Protein AF-B0CXZ2-F1 (afdb_monomer_lite)

Structure (mmCIF, N/CA/C/O backbone):
data_AF-B0CXZ2-F1
#
_entry.id   AF-B0CXZ2-F1
#
loop_
_atom_site.group_PDB
_atom_site.id
_atom_site.type_symbol
_atom_site.label_atom_id
_atom_site.label_alt_id
_atom_site.label_comp_id
_atom_site.label_asym_id
_atom_site.label_entity_id
_atom_site.label_seq_id
_atom_site.pdbx_PDB_ins_code
_atom_site.Cartn_x
_atom_site.Cartn_y
_atom_site.Cartn_z
_atom_site.occupancy
_atom_site.B_iso_or_equiv
_atom_site.auth_seq_id
_atom_site.auth_comp_id
_atom_site.auth_asym_id
_atom_site.auth_atom_id
_atom_site.pdbx_PDB_model_num
ATOM 1 N N . MET A 1 1 ? -8.671 1.813 65.779 1.00 36.12 1 MET A N 1
ATOM 2 C CA . MET A 1 1 ? -8.343 0.422 65.408 1.00 36.12 1 MET A CA 1
ATOM 3 C C . MET A 1 1 ? -8.592 0.281 63.915 1.00 36.12 1 MET A C 1
ATOM 5 O O . MET A 1 1 ? -9.726 0.071 63.511 1.00 36.12 1 MET A O 1
ATOM 9 N N . CYS A 1 2 ? -7.563 0.532 63.107 1.00 31.72 2 CYS A N 1
ATOM 10 C CA . CYS A 1 2 ? -7.605 0.368 61.654 1.00 31.72 2 CYS A CA 1
ATOM 11 C C . CYS A 1 2 ? -7.046 -1.019 61.336 1.00 31.72 2 CYS A C 1
ATOM 13 O O . CYS A 1 2 ? -5.930 -1.321 61.748 1.00 31.72 2 CYS A O 1
ATOM 15 N N . GLY A 1 3 ? -7.845 -1.862 60.685 1.00 34.31 3 GLY A N 1
ATOM 16 C CA . GLY A 1 3 ? -7.448 -3.217 60.315 1.00 34.31 3 GLY A CA 1
ATOM 17 C C . GLY A 1 3 ? -6.490 -3.214 59.127 1.00 34.31 3 GLY A C 1
ATOM 18 O O . GLY A 1 3 ? -6.763 -2.578 58.110 1.00 34.31 3 GLY A O 1
ATOM 19 N N . GLU A 1 4 ? -5.378 -3.926 59.280 1.00 38.59 4 GLU A N 1
ATOM 20 C CA . GLU A 1 4 ? -4.420 -4.246 58.224 1.00 38.59 4 GLU A CA 1
ATOM 21 C C . GLU A 1 4 ? -5.081 -5.124 57.149 1.00 38.59 4 GLU A C 1
ATOM 23 O O . GLU A 1 4 ? -5.750 -6.113 57.456 1.00 38.59 4 GLU A O 1
ATOM 28 N N . LEU A 1 5 ? -4.890 -4.767 55.877 1.00 35.97 5 LEU A N 1
ATOM 29 C CA . LEU A 1 5 ? -5.239 -5.623 54.743 1.00 35.97 5 LEU A CA 1
ATOM 30 C C . LEU A 1 5 ? -4.057 -6.555 54.425 1.00 35.97 5 LEU A C 1
ATOM 32 O O . LEU A 1 5 ? -2.914 -6.092 54.411 1.00 35.97 5 LEU A O 1
ATOM 36 N N . PRO A 1 6 ? -4.302 -7.845 54.135 1.00 44.59 6 PRO A N 1
ATOM 37 C CA . PRO A 1 6 ? -3.241 -8.805 53.869 1.00 44.59 6 PRO A CA 1
ATOM 38 C C . PRO A 1 6 ? -2.547 -8.498 52.537 1.00 44.59 6 PRO A C 1
ATOM 40 O O . PRO A 1 6 ? -3.185 -8.358 51.490 1.00 44.59 6 PRO A O 1
ATOM 43 N N . GLY A 1 7 ? -1.218 -8.404 52.593 1.00 41.03 7 GLY A N 1
ATOM 44 C CA . GLY A 1 7 ? -0.349 -8.215 51.441 1.00 41.03 7 GLY A CA 1
ATOM 45 C C . GLY A 1 7 ? -0.380 -9.421 50.506 1.00 41.03 7 GLY A C 1
ATOM 46 O O . GLY A 1 7 ? 0.347 -10.388 50.706 1.00 41.03 7 GLY A O 1
ATOM 47 N N . ASN A 1 8 ? -1.182 -9.333 49.447 1.00 36.16 8 ASN A N 1
ATOM 48 C CA . ASN A 1 8 ? -1.043 -10.192 48.276 1.00 36.16 8 ASN A CA 1
ATOM 49 C C . ASN A 1 8 ? -0.040 -9.545 47.316 1.00 36.16 8 ASN A C 1
ATOM 51 O O . ASN A 1 8 ? -0.404 -8.722 46.474 1.00 36.16 8 ASN A O 1
ATOM 55 N N . SER A 1 9 ? 1.234 -9.908 47.451 1.00 29.20 9 SER A N 1
ATOM 56 C CA . SER A 1 9 ? 2.239 -9.631 46.429 1.00 29.20 9 SER A CA 1
ATOM 57 C C . SER A 1 9 ? 1.976 -10.533 45.220 1.00 29.20 9 SER A C 1
ATOM 59 O O . SER A 1 9 ? 2.175 -11.745 45.253 1.00 29.20 9 SER A O 1
ATOM 61 N N . PHE A 1 10 ? 1.503 -9.944 44.124 1.00 29.75 10 PHE A N 1
ATOM 62 C CA . PHE A 1 10 ? 1.462 -10.628 42.836 1.00 29.75 10 PHE A CA 1
ATOM 63 C C . PHE A 1 10 ? 2.784 -10.390 42.115 1.00 29.75 10 PHE A C 1
ATOM 65 O O . PHE A 1 10 ? 3.069 -9.287 41.650 1.00 29.75 10 PHE A O 1
ATOM 72 N N . LEU A 1 11 ? 3.599 -11.440 42.031 1.00 27.50 11 LEU A N 1
ATOM 73 C CA . LEU A 1 11 ? 4.820 -11.447 41.238 1.00 27.50 11 LEU A CA 1
ATOM 74 C C . LEU A 1 11 ? 4.433 -11.684 39.773 1.00 27.50 11 LEU A C 1
ATOM 76 O O . LEU A 1 11 ? 4.045 -12.782 39.377 1.00 27.50 11 LEU A O 1
ATOM 80 N N . TYR A 1 12 ? 4.476 -10.622 38.971 1.00 33.19 12 TYR A N 1
ATOM 81 C CA . TYR A 1 12 ? 4.210 -10.685 37.538 1.00 33.19 12 TYR A CA 1
ATOM 82 C C . TYR A 1 12 ? 5.390 -11.361 36.828 1.00 33.19 12 TYR A C 1
ATOM 84 O O . TYR A 1 12 ? 6.486 -10.811 36.756 1.00 33.19 12 TYR A O 1
ATOM 92 N N . HIS A 1 13 ? 5.177 -12.569 36.305 1.00 29.94 13 HIS A N 1
ATOM 93 C CA . HIS A 1 13 ? 6.100 -13.203 35.365 1.00 29.94 13 HIS A CA 1
ATOM 94 C C . HIS A 1 13 ? 5.689 -12.853 33.937 1.00 29.94 13 HIS A C 1
ATOM 96 O O . HIS A 1 13 ? 4.727 -13.392 33.384 1.00 29.94 13 HIS A O 1
ATOM 102 N N . ASN A 1 14 ? 6.435 -11.930 33.334 1.00 33.31 14 ASN A N 1
ATOM 103 C CA . ASN A 1 14 ? 6.278 -11.553 31.938 1.00 33.31 14 ASN A CA 1
ATOM 104 C C . ASN A 1 14 ? 6.868 -12.641 31.025 1.00 33.31 14 ASN A 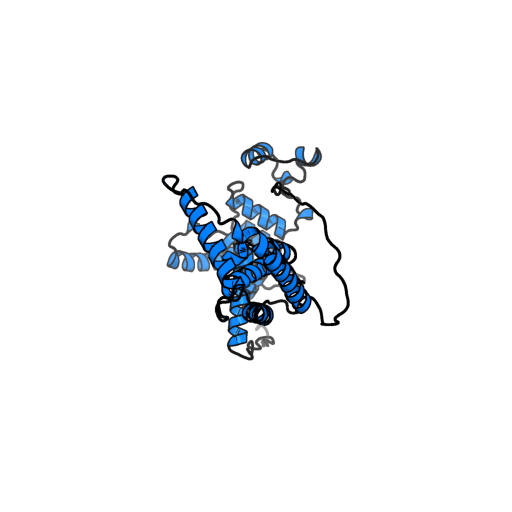C 1
ATOM 106 O O . ASN A 1 14 ? 7.999 -12.543 30.558 1.00 33.31 14 ASN A O 1
ATOM 110 N N . HIS A 1 15 ? 6.117 -13.715 30.792 1.00 33.28 15 HIS A N 1
ATOM 111 C CA . HIS A 1 15 ? 6.587 -14.883 30.039 1.00 33.28 15 HIS A CA 1
ATOM 112 C C . HIS A 1 15 ? 6.717 -14.687 28.512 1.00 33.28 15 HIS A C 1
ATOM 114 O O . HIS A 1 15 ? 6.785 -15.681 27.791 1.00 33.28 15 HIS A O 1
ATOM 120 N N . ARG A 1 16 ? 6.750 -13.458 27.969 1.00 40.56 16 ARG A N 1
ATOM 121 C CA . ARG A 1 16 ? 6.856 -13.234 26.506 1.00 40.56 16 ARG A CA 1
ATOM 122 C C . ARG A 1 16 ? 7.723 -12.046 26.078 1.00 40.56 16 ARG A C 1
ATOM 124 O O . ARG A 1 16 ? 7.428 -11.394 25.085 1.00 40.56 16 ARG A O 1
ATOM 131 N N . HIS A 1 17 ? 8.834 -11.819 26.769 1.00 41.47 17 HIS A N 1
ATOM 132 C CA . HIS A 1 17 ? 9.976 -11.104 26.191 1.00 41.47 17 HIS A CA 1
ATOM 133 C C . HIS A 1 17 ? 11.045 -12.110 25.772 1.00 41.47 17 HIS A C 1
ATOM 135 O O . HIS A 1 17 ? 12.130 -12.133 26.346 1.00 41.47 17 HIS A O 1
ATOM 141 N N . LEU A 1 18 ? 10.753 -12.968 24.793 1.00 42.56 18 LEU A N 1
ATOM 142 C CA . LEU A 1 18 ? 11.871 -13.460 23.998 1.00 42.56 18 LEU A CA 1
ATOM 143 C C . LEU A 1 18 ? 12.258 -12.273 23.113 1.00 42.56 18 LEU A C 1
ATOM 145 O O . LEU A 1 18 ? 11.418 -11.853 22.313 1.00 42.56 18 LEU A O 1
ATOM 149 N N . PRO A 1 19 ? 13.439 -11.653 23.297 1.00 49.19 19 PRO A N 1
ATOM 150 C CA . PRO A 1 19 ? 13.927 -10.711 22.304 1.00 49.19 19 PRO A CA 1
ATOM 151 C C . PRO A 1 19 ? 13.862 -11.431 20.959 1.00 49.19 19 PRO A C 1
ATOM 153 O O . PRO A 1 19 ? 14.259 -12.596 20.884 1.00 49.19 19 PRO A O 1
ATOM 156 N N . LEU A 1 20 ? 13.307 -10.776 19.935 1.00 53.56 20 LEU A N 1
ATOM 157 C CA . LEU A 1 20 ? 13.424 -11.241 18.556 1.00 53.56 20 LEU A CA 1
ATOM 158 C C . LEU A 1 20 ? 14.921 -11.439 18.304 1.00 53.56 20 LEU A C 1
ATOM 160 O O . LEU A 1 20 ? 15.667 -10.475 18.132 1.00 53.56 20 LEU A O 1
ATOM 164 N N . GLN A 1 21 ? 15.378 -12.685 18.411 1.00 58.56 21 GLN A N 1
ATOM 165 C CA . GLN A 1 21 ? 16.731 -13.058 18.059 1.00 58.56 21 GLN A CA 1
ATOM 166 C C . GLN A 1 21 ? 16.738 -13.128 16.543 1.00 58.56 21 GLN A C 1
ATOM 168 O O . GLN A 1 21 ? 16.459 -14.169 15.956 1.00 58.56 21 GLN A O 1
ATOM 173 N N . TRP A 1 22 ? 16.990 -11.977 15.926 1.00 74.94 22 TRP A N 1
ATOM 174 C CA . TRP A 1 22 ? 17.324 -11.902 14.515 1.00 74.94 22 TRP A CA 1
ATOM 175 C C . TRP A 1 22 ? 18.520 -12.813 14.278 1.00 74.94 22 TRP A C 1
ATOM 177 O O . TRP A 1 22 ? 19.539 -12.698 14.966 1.00 74.94 22 TRP A O 1
ATOM 187 N N . SER A 1 23 ? 18.387 -13.736 13.333 1.00 79.12 23 SER A N 1
ATOM 188 C CA . SER A 1 23 ? 19.488 -14.631 12.993 1.00 79.12 23 SER A CA 1
ATOM 189 C C . SER A 1 23 ? 20.593 -13.887 12.234 1.00 79.12 23 SER A C 1
ATOM 191 O O . SER A 1 23 ? 21.751 -14.300 12.279 1.00 79.12 23 SER A O 1
ATOM 193 N N . SER A 1 24 ? 20.256 -12.762 11.585 1.00 86.25 24 SER A N 1
ATOM 194 C CA . SER A 1 24 ? 21.192 -11.883 10.881 1.00 86.25 24 SER A CA 1
ATOM 195 C C . SER A 1 24 ? 20.667 -10.445 10.722 1.00 86.25 24 SER A C 1
ATOM 197 O O . SER A 1 24 ? 19.473 -10.173 10.867 1.00 86.25 24 SER A O 1
ATOM 199 N N . GLN A 1 25 ? 21.568 -9.518 10.371 1.00 76.25 25 GLN A N 1
ATOM 200 C CA . GLN A 1 25 ? 21.217 -8.150 9.952 1.00 76.25 25 GLN A CA 1
ATOM 201 C C . GLN A 1 25 ? 20.323 -8.126 8.704 1.00 76.25 25 GLN A C 1
ATOM 203 O O . GLN A 1 25 ? 19.435 -7.278 8.610 1.00 76.25 25 GLN A O 1
ATOM 208 N N . ASP A 1 26 ? 20.511 -9.069 7.780 1.00 74.44 26 ASP A N 1
ATOM 209 C CA . ASP A 1 26 ? 19.699 -9.167 6.564 1.00 74.44 26 ASP A CA 1
ATOM 210 C C . ASP A 1 26 ? 18.241 -9.498 6.889 1.00 74.44 26 ASP A C 1
ATOM 212 O O . ASP A 1 26 ? 17.325 -8.939 6.294 1.00 74.44 26 ASP A O 1
ATOM 216 N N . GLU A 1 27 ? 18.001 -10.358 7.885 1.00 73.94 27 GLU A N 1
ATOM 217 C CA . GLU A 1 27 ? 16.646 -10.694 8.325 1.00 73.94 27 GLU A CA 1
ATOM 218 C C . GLU A 1 27 ? 15.932 -9.486 8.950 1.00 73.94 27 GLU A C 1
ATOM 220 O O . GLU A 1 27 ? 14.736 -9.274 8.723 1.00 73.94 27 GLU A O 1
ATOM 225 N N . GLN A 1 28 ? 16.675 -8.664 9.696 1.00 74.94 28 GLN A N 1
ATOM 226 C CA . GLN A 1 28 ? 16.164 -7.418 10.254 1.00 74.94 28 GLN A CA 1
ATOM 227 C C . GLN A 1 28 ? 15.817 -6.419 9.143 1.00 74.94 28 GLN A C 1
ATOM 229 O O . GLN A 1 28 ? 14.717 -5.863 9.140 1.00 74.94 28 GLN A O 1
ATOM 234 N N . TYR A 1 29 ? 16.723 -6.218 8.182 1.00 76.19 29 TYR A N 1
ATOM 235 C CA . TYR A 1 29 ? 16.501 -5.333 7.039 1.00 76.19 29 TYR A CA 1
ATOM 236 C C . TYR A 1 29 ? 15.295 -5.778 6.202 1.00 76.19 29 TYR A C 1
ATOM 238 O O . TYR A 1 29 ? 14.393 -4.978 5.948 1.00 76.19 29 TYR A O 1
ATOM 246 N N . ASP A 1 30 ? 15.222 -7.064 5.854 1.00 70.31 30 ASP A N 1
ATOM 247 C CA . ASP A 1 30 ? 14.112 -7.651 5.097 1.00 70.31 30 ASP A CA 1
ATOM 248 C C . ASP A 1 30 ? 12.768 -7.437 5.802 1.00 70.31 30 ASP A C 1
ATOM 250 O O . ASP A 1 30 ? 11.758 -7.131 5.163 1.00 70.31 30 ASP A O 1
ATOM 254 N N . THR A 1 31 ? 12.750 -7.576 7.127 1.00 73.62 31 THR A N 1
ATOM 255 C CA . THR A 1 31 ? 11.534 -7.393 7.923 1.00 73.62 31 THR A CA 1
ATOM 256 C C . THR A 1 31 ? 11.102 -5.933 7.954 1.00 73.62 31 THR A C 1
ATOM 258 O O . THR A 1 31 ? 9.919 -5.644 7.777 1.00 73.62 31 THR A O 1
ATOM 261 N N . VAL A 1 32 ? 12.046 -5.000 8.094 1.00 73.12 32 VAL A N 1
ATOM 262 C CA . VAL A 1 32 ? 11.758 -3.561 8.009 1.00 73.12 32 VAL A CA 1
ATOM 263 C C . VAL A 1 32 ? 11.205 -3.201 6.629 1.00 73.12 32 VAL A C 1
ATOM 265 O O . VAL A 1 32 ? 10.173 -2.537 6.546 1.00 73.12 32 VAL A O 1
ATOM 268 N N . VAL A 1 33 ? 11.823 -3.680 5.545 1.00 73.00 33 VAL A N 1
ATOM 269 C CA . VAL A 1 33 ? 11.339 -3.444 4.174 1.00 73.00 33 VAL A CA 1
ATOM 270 C C . VAL A 1 33 ? 9.933 -4.012 3.982 1.00 73.00 33 VAL A C 1
ATOM 272 O O . VAL A 1 33 ? 9.075 -3.334 3.417 1.00 73.00 33 VAL A O 1
ATOM 275 N N . ALA A 1 34 ? 9.663 -5.221 4.480 1.00 71.31 34 ALA A N 1
ATOM 276 C CA . ALA A 1 34 ? 8.338 -5.827 4.408 1.00 71.31 34 ALA A CA 1
ATOM 277 C C . ALA A 1 34 ? 7.277 -4.981 5.129 1.00 71.31 34 ALA A C 1
ATOM 279 O O . ALA A 1 34 ? 6.233 -4.695 4.545 1.00 71.31 34 ALA A O 1
ATOM 280 N N . ILE A 1 35 ? 7.574 -4.519 6.348 1.00 73.38 35 ILE A N 1
ATOM 281 C CA . ILE A 1 35 ? 6.683 -3.651 7.129 1.00 73.38 35 ILE A CA 1
ATOM 282 C C . ILE A 1 35 ? 6.423 -2.336 6.388 1.00 73.38 35 ILE A C 1
ATOM 284 O O . ILE A 1 35 ? 5.270 -1.930 6.248 1.00 73.38 35 ILE A O 1
ATOM 288 N N . VAL A 1 36 ? 7.468 -1.681 5.875 1.00 72.69 36 VAL A N 1
ATOM 289 C CA . VAL A 1 36 ? 7.333 -0.424 5.120 1.00 72.69 36 VAL A CA 1
ATOM 290 C C . VAL A 1 36 ? 6.483 -0.633 3.866 1.00 72.69 36 VAL A C 1
ATOM 292 O O . VAL A 1 36 ? 5.581 0.160 3.601 1.00 72.69 36 VAL A O 1
ATOM 295 N N . CYS A 1 37 ? 6.706 -1.716 3.116 1.00 69.25 37 CYS A N 1
ATOM 296 C CA . CYS A 1 37 ? 5.880 -2.056 1.959 1.00 69.25 37 CYS A CA 1
ATOM 297 C C . CYS A 1 37 ? 4.409 -2.281 2.337 1.00 69.25 37 CYS A C 1
ATOM 299 O O . CYS A 1 37 ? 3.531 -1.818 1.612 1.00 69.25 37 CYS A O 1
ATOM 301 N N . ASP A 1 38 ? 4.129 -2.957 3.453 1.00 71.56 38 ASP A N 1
ATOM 302 C CA . ASP A 1 38 ? 2.759 -3.194 3.921 1.00 71.56 38 ASP A CA 1
ATOM 303 C C . ASP A 1 38 ? 2.070 -1.891 4.352 1.00 71.56 38 ASP A C 1
ATOM 305 O O . ASP A 1 38 ? 0.894 -1.680 4.048 1.00 71.56 38 ASP A O 1
ATOM 309 N N . VAL A 1 39 ? 2.800 -0.981 5.003 1.00 71.31 39 VAL A N 1
ATOM 310 C CA . VAL A 1 39 ? 2.295 0.356 5.353 1.00 71.31 39 VAL A CA 1
ATOM 311 C C . VAL A 1 39 ? 1.965 1.153 4.093 1.00 71.31 39 VAL A C 1
ATOM 313 O O . VAL A 1 39 ? 0.840 1.634 3.958 1.00 71.31 39 VAL A O 1
ATOM 316 N N . LEU A 1 40 ? 2.904 1.241 3.146 1.00 67.94 40 LEU A N 1
ATOM 317 C CA . LEU A 1 40 ? 2.706 1.958 1.884 1.00 67.94 40 LEU A CA 1
ATOM 318 C C . LEU A 1 40 ? 1.550 1.372 1.073 1.00 67.94 40 LEU A C 1
ATOM 320 O O . LEU A 1 40 ? 0.767 2.123 0.497 1.00 67.94 40 LEU A O 1
ATOM 324 N N . ARG A 1 41 ? 1.397 0.044 1.079 1.00 74.44 41 ARG A N 1
ATOM 325 C CA . ARG A 1 41 ? 0.280 -0.640 0.426 1.00 74.44 41 ARG A CA 1
ATOM 326 C C . ARG A 1 41 ? -1.064 -0.183 0.972 1.00 74.44 41 ARG A C 1
ATOM 328 O O . ARG A 1 41 ? -1.972 0.123 0.202 1.00 74.44 41 ARG A O 1
ATOM 335 N N . VAL A 1 42 ? -1.197 -0.154 2.297 1.00 72.25 42 VAL A N 1
ATOM 336 C CA . VAL A 1 42 ? -2.438 0.266 2.958 1.00 72.25 42 VAL A CA 1
ATOM 337 C C . VAL A 1 42 ? -2.709 1.747 2.703 1.00 72.25 42 VAL A C 1
ATOM 339 O O . VAL A 1 42 ? -3.839 2.111 2.396 1.00 72.25 42 VAL A O 1
ATOM 342 N N . TRP A 1 43 ? -1.686 2.592 2.814 1.00 68.25 43 TRP A N 1
ATOM 343 C CA . TRP A 1 43 ? -1.830 4.045 2.707 1.00 68.25 43 TRP A CA 1
ATOM 344 C C . TRP A 1 43 ? -2.156 4.517 1.299 1.00 68.25 43 TRP A C 1
ATOM 346 O O . TRP A 1 43 ? -3.044 5.341 1.111 1.00 68.25 43 TRP A O 1
ATOM 356 N N . LEU A 1 44 ? -1.444 3.993 0.309 1.00 69.94 44 LEU A N 1
ATOM 357 C CA . LEU A 1 44 ? -1.558 4.452 -1.069 1.00 69.94 44 LEU A CA 1
ATOM 358 C C . LEU A 1 44 ? -2.597 3.647 -1.866 1.00 69.94 44 LEU A C 1
ATOM 360 O O . LEU A 1 44 ? -2.744 3.873 -3.063 1.00 69.94 44 LEU A O 1
ATOM 364 N N . GLN A 1 45 ? -3.279 2.682 -1.227 1.00 69.19 45 GLN A N 1
ATOM 365 C CA . GLN A 1 45 ? -4.101 1.660 -1.898 1.00 69.19 45 GLN A CA 1
ATOM 366 C C . GLN A 1 45 ? -3.343 0.998 -3.064 1.00 69.19 45 GLN A C 1
ATOM 368 O O . GLN A 1 45 ? -3.894 0.664 -4.111 1.00 69.19 45 GLN A O 1
ATOM 373 N N . PHE A 1 46 ? -2.034 0.858 -2.871 1.00 63.81 46 PHE A N 1
ATOM 374 C CA . PHE A 1 46 ? -1.043 0.641 -3.913 1.00 63.81 46 PHE A CA 1
ATOM 375 C C . PHE A 1 46 ? -0.465 -0.761 -3.779 1.00 63.81 46 PHE A C 1
ATOM 377 O O . PHE A 1 46 ? -0.217 -1.242 -2.679 1.00 63.81 46 PHE A O 1
ATOM 384 N N . PRO A 1 47 ? -0.248 -1.444 -4.892 1.00 63.50 47 PRO A N 1
ATOM 385 C CA . PRO A 1 47 ? -1.316 -2.146 -5.565 1.00 63.50 47 PRO A CA 1
ATOM 386 C C . PRO A 1 47 ? -1.510 -3.551 -4.966 1.00 63.50 47 PRO A C 1
ATOM 388 O O . PRO A 1 47 ? -0.882 -3.920 -3.970 1.00 63.50 47 PRO A O 1
ATOM 391 N N . ASP A 1 48 ? -2.416 -4.344 -5.539 1.00 74.81 48 ASP A N 1
ATOM 392 C CA . ASP A 1 48 ? -2.593 -5.728 -5.103 1.00 74.81 48 ASP A CA 1
ATOM 393 C C . ASP A 1 48 ? -1.308 -6.563 -5.287 1.00 74.81 48 ASP A C 1
ATOM 395 O O . ASP A 1 48 ? -0.336 -6.140 -5.926 1.00 74.81 48 ASP A O 1
ATOM 399 N N . ASP A 1 49 ? -1.287 -7.763 -4.696 1.00 74.19 49 ASP A N 1
ATOM 400 C CA . ASP A 1 49 ? -0.115 -8.636 -4.771 1.00 74.19 49 ASP A CA 1
ATOM 401 C C . ASP A 1 49 ? 0.334 -8.840 -6.226 1.00 74.19 49 ASP A C 1
ATOM 403 O O . ASP A 1 49 ? 1.533 -8.814 -6.475 1.00 74.19 49 ASP A O 1
ATOM 407 N N . ASN A 1 50 ? -0.590 -8.984 -7.186 1.00 82.19 50 ASN A N 1
ATOM 408 C CA . ASN A 1 50 ? -0.269 -9.265 -8.587 1.00 82.19 50 ASN A CA 1
ATOM 409 C C . ASN A 1 50 ? 0.386 -8.073 -9.279 1.00 82.19 50 ASN A C 1
ATOM 411 O O . ASN A 1 50 ? 1.382 -8.252 -9.978 1.00 82.19 50 ASN A O 1
ATOM 415 N N . THR A 1 51 ? -0.110 -6.860 -9.050 1.00 84.75 51 THR A N 1
ATOM 416 C CA . THR A 1 51 ? 0.486 -5.662 -9.647 1.00 84.75 51 THR A CA 1
ATOM 417 C C . THR A 1 51 ? 1.914 -5.433 -9.149 1.00 84.75 51 THR A C 1
ATOM 419 O O . THR A 1 51 ? 2.753 -4.934 -9.895 1.00 84.75 51 THR A O 1
ATOM 422 N N . ARG A 1 52 ? 2.248 -5.853 -7.919 1.00 81.88 52 ARG A N 1
ATOM 423 C CA . ARG A 1 52 ? 3.641 -5.829 -7.445 1.00 81.88 52 ARG A CA 1
ATOM 424 C C . ARG A 1 52 ? 4.546 -6.744 -8.280 1.00 81.88 52 ARG A C 1
ATOM 426 O O . ARG A 1 52 ? 5.634 -6.318 -8.660 1.00 81.88 52 ARG A O 1
ATOM 433 N N . TYR A 1 53 ? 4.103 -7.962 -8.604 1.00 83.88 53 TYR A N 1
ATOM 434 C CA . TYR A 1 53 ? 4.858 -8.876 -9.480 1.00 83.88 53 TYR A CA 1
ATOM 435 C C . TYR A 1 53 ? 4.974 -8.345 -10.902 1.00 83.88 53 TYR A C 1
ATOM 437 O O . TYR A 1 53 ? 6.037 -8.420 -11.506 1.00 83.88 53 TYR A O 1
ATOM 445 N N . GLN A 1 54 ? 3.894 -7.772 -11.415 1.00 89.44 54 GLN A N 1
ATOM 446 C CA . GLN A 1 54 ? 3.867 -7.111 -12.710 1.00 89.44 54 GLN A CA 1
ATOM 447 C C . GLN A 1 54 ? 4.855 -5.939 -12.775 1.00 89.44 54 GLN A C 1
ATOM 449 O O . GLN A 1 54 ? 5.603 -5.818 -13.743 1.00 89.44 54 GLN A O 1
ATOM 454 N N . ALA A 1 55 ? 4.925 -5.115 -11.727 1.00 89.06 55 ALA A N 1
ATOM 455 C CA . ALA A 1 55 ? 5.883 -4.018 -11.634 1.00 89.06 55 ALA A CA 1
ATOM 456 C C . ALA A 1 55 ? 7.333 -4.521 -11.574 1.00 89.06 55 ALA A C 1
ATOM 458 O O . ALA A 1 55 ? 8.201 -3.974 -12.253 1.00 89.06 55 ALA A O 1
ATOM 459 N N . TRP A 1 56 ? 7.603 -5.576 -10.799 1.00 89.12 56 TRP A N 1
ATOM 460 C CA . TRP A 1 56 ? 8.922 -6.214 -10.767 1.00 89.12 56 TRP A CA 1
ATOM 461 C C . TRP A 1 56 ? 9.307 -6.815 -12.113 1.00 89.12 56 TRP A C 1
ATOM 463 O O . TRP A 1 56 ? 10.416 -6.578 -12.570 1.00 89.12 56 TRP A O 1
ATOM 473 N N . PHE A 1 57 ? 8.386 -7.508 -12.781 1.00 91.25 57 PHE A N 1
ATOM 474 C CA . PHE A 1 57 ? 8.589 -8.027 -14.129 1.00 91.25 57 PHE A CA 1
ATOM 475 C C . PHE A 1 57 ? 8.982 -6.913 -15.110 1.00 91.25 57 PHE A C 1
ATOM 477 O O . PHE A 1 57 ? 10.013 -7.021 -15.769 1.00 91.25 57 PHE A O 1
ATOM 484 N N . VAL A 1 58 ? 8.214 -5.817 -15.163 1.00 93.94 58 VAL A N 1
ATOM 485 C CA . VAL A 1 58 ? 8.518 -4.667 -16.035 1.00 93.94 58 VAL A CA 1
ATOM 486 C C . VAL A 1 58 ? 9.887 -4.086 -15.707 1.00 93.94 58 VAL A C 1
ATOM 488 O O . VAL A 1 58 ? 10.683 -3.850 -16.612 1.00 93.94 58 VAL A O 1
ATOM 491 N N . ARG A 1 59 ? 10.187 -3.893 -14.419 1.00 93.25 59 ARG A N 1
ATOM 492 C CA . ARG A 1 59 ? 11.480 -3.365 -13.987 1.00 93.25 59 ARG A CA 1
ATOM 493 C C . ARG A 1 59 ? 12.636 -4.270 -14.405 1.00 93.25 59 ARG A C 1
ATOM 495 O O . ARG A 1 59 ? 13.587 -3.771 -14.986 1.00 93.25 59 ARG A O 1
ATOM 502 N N . SER A 1 60 ? 12.541 -5.580 -14.176 1.00 92.81 60 SER A N 1
ATOM 503 C CA . SER A 1 60 ? 13.570 -6.544 -14.584 1.00 92.81 60 SER A CA 1
ATOM 504 C C . SER A 1 60 ? 13.816 -6.510 -16.094 1.00 92.81 60 SER A C 1
ATOM 506 O O . SER A 1 60 ? 14.966 -6.528 -16.525 1.00 92.81 60 SER A O 1
ATOM 508 N N . ILE A 1 61 ? 12.752 -6.406 -16.895 1.00 93.31 61 ILE A N 1
ATOM 509 C CA . ILE A 1 61 ? 12.845 -6.284 -18.355 1.00 93.31 61 ILE A CA 1
ATOM 510 C C . ILE A 1 61 ? 13.578 -4.999 -18.755 1.00 93.31 61 ILE A C 1
ATOM 512 O O . ILE A 1 61 ? 14.511 -5.058 -19.553 1.00 93.31 61 ILE A O 1
ATOM 516 N N . VAL A 1 62 ? 13.204 -3.855 -18.176 1.00 94.00 62 VAL A N 1
ATOM 517 C CA . VAL A 1 62 ? 13.845 -2.561 -18.462 1.00 94.00 62 VAL A CA 1
ATOM 518 C C . VAL A 1 62 ? 15.310 -2.554 -18.026 1.00 94.00 62 VAL A C 1
ATOM 520 O O . VAL A 1 62 ? 16.170 -2.135 -18.796 1.00 94.00 62 VAL A O 1
ATOM 523 N N . ASP A 1 63 ? 15.612 -3.067 -16.834 1.00 91.50 63 ASP A N 1
ATOM 524 C CA . ASP A 1 63 ? 16.970 -3.093 -16.283 1.00 91.50 63 ASP A CA 1
ATOM 525 C C . ASP A 1 63 ? 17.913 -3.999 -17.109 1.00 91.50 63 ASP A C 1
ATOM 527 O O . ASP A 1 63 ? 19.121 -3.754 -17.161 1.00 91.50 63 ASP A O 1
ATOM 531 N N . CYS A 1 64 ? 17.384 -5.038 -17.772 1.00 91.56 64 CYS A N 1
ATOM 532 C CA . CYS A 1 64 ? 18.183 -5.971 -18.576 1.00 91.56 64 CYS A CA 1
ATOM 533 C C . CYS A 1 64 ? 18.257 -5.597 -20.065 1.00 91.56 64 CYS A C 1
ATOM 535 O O . CYS A 1 64 ? 19.316 -5.734 -20.685 1.00 91.56 64 CYS A O 1
ATOM 537 N N . TRP A 1 65 ? 17.141 -5.167 -20.657 1.00 91.75 65 TRP A N 1
ATOM 538 C CA . TRP A 1 65 ? 16.972 -5.018 -22.111 1.00 91.75 65 TRP A CA 1
ATOM 539 C C . TRP A 1 65 ? 16.674 -3.582 -22.556 1.00 91.75 65 TRP A C 1
ATOM 541 O O . TRP A 1 65 ? 16.665 -3.300 -23.755 1.00 91.75 65 TRP A O 1
ATOM 551 N N . GLY A 1 66 ? 16.457 -2.669 -21.609 1.00 90.56 66 GLY A N 1
ATOM 552 C CA . GLY A 1 66 ? 16.060 -1.290 -21.868 1.00 90.56 66 GLY A CA 1
ATOM 553 C C . GLY A 1 66 ? 14.551 -1.111 -22.036 1.00 90.56 66 GLY A C 1
ATOM 554 O O . GLY A 1 66 ? 13.769 -2.060 -22.118 1.00 90.56 66 GLY A O 1
ATOM 555 N N . ASP A 1 67 ? 14.139 0.150 -22.112 1.00 91.00 67 ASP A N 1
ATOM 556 C CA . ASP A 1 67 ? 12.758 0.576 -22.358 1.00 91.00 67 ASP A CA 1
ATOM 557 C C . ASP A 1 67 ? 12.216 0.093 -23.713 1.00 91.00 67 ASP A C 1
ATOM 559 O O . ASP A 1 67 ? 11.028 -0.199 -23.837 1.00 91.00 67 ASP A O 1
ATOM 563 N N . GLY A 1 68 ? 13.100 -0.095 -24.698 1.00 87.31 68 GLY A N 1
ATOM 564 C CA . GLY A 1 68 ? 12.798 -0.679 -26.004 1.00 87.31 68 GLY A CA 1
ATOM 565 C C . GLY A 1 68 ? 12.004 -1.987 -25.941 1.00 87.31 68 GLY A C 1
ATOM 566 O O . GLY A 1 68 ? 11.102 -2.219 -26.748 1.00 87.31 68 GLY A O 1
ATOM 567 N N . ALA A 1 69 ? 12.296 -2.828 -24.945 1.00 90.06 69 ALA A N 1
ATOM 568 C CA . ALA A 1 69 ? 11.605 -4.098 -24.739 1.00 90.06 69 ALA A CA 1
ATOM 569 C C . ALA A 1 69 ? 10.115 -3.921 -24.407 1.00 90.06 69 ALA A C 1
ATOM 571 O O . ALA A 1 69 ? 9.314 -4.816 -24.679 1.00 90.06 69 ALA A O 1
ATOM 572 N N . LEU A 1 70 ? 9.708 -2.768 -23.871 1.00 92.50 70 LEU A N 1
ATOM 573 C CA . LEU A 1 70 ? 8.307 -2.476 -23.570 1.00 92.50 70 LEU A CA 1
ATOM 574 C C . LEU A 1 70 ? 7.475 -2.211 -24.828 1.00 92.50 70 LEU A C 1
ATOM 576 O O . LEU A 1 70 ? 6.252 -2.270 -24.764 1.00 92.50 70 LEU A O 1
ATOM 580 N N . TYR A 1 71 ? 8.090 -1.969 -25.985 1.00 87.06 71 TYR A N 1
ATOM 581 C CA . TYR A 1 71 ? 7.350 -1.841 -27.244 1.00 87.06 71 TYR A CA 1
ATOM 582 C C . TYR A 1 71 ? 7.009 -3.194 -27.875 1.00 87.06 71 TYR A C 1
ATOM 584 O O . TYR A 1 71 ? 6.203 -3.266 -28.804 1.00 87.06 71 TYR A O 1
ATOM 592 N N . LEU A 1 72 ? 7.587 -4.286 -27.371 1.00 85.50 72 LEU A N 1
ATOM 593 C CA . LEU A 1 72 ? 7.302 -5.625 -27.864 1.00 85.50 72 LEU A CA 1
ATOM 594 C C . LEU A 1 72 ? 5.943 -6.091 -27.330 1.00 85.50 72 LEU A C 1
ATOM 596 O O . LEU A 1 72 ? 5.705 -6.152 -26.124 1.00 85.50 72 LEU A O 1
ATOM 600 N N . HIS A 1 73 ? 5.046 -6.481 -28.237 1.00 85.44 73 HIS A N 1
ATOM 601 C CA . HIS A 1 73 ? 3.705 -6.954 -27.877 1.00 85.44 73 HIS A CA 1
ATOM 602 C C . HIS A 1 73 ? 3.739 -8.131 -26.886 1.00 85.44 73 HIS A C 1
ATOM 604 O O . HIS A 1 73 ? 2.920 -8.212 -25.970 1.00 85.44 73 HIS A O 1
ATOM 610 N N . ALA A 1 74 ? 4.721 -9.023 -27.027 1.00 83.31 74 ALA A N 1
ATOM 611 C CA . ALA A 1 74 ? 4.827 -10.198 -26.174 1.00 83.31 74 ALA A CA 1
ATOM 612 C C . ALA A 1 74 ? 5.183 -9.867 -24.716 1.00 83.31 74 ALA A C 1
ATOM 614 O O . ALA A 1 74 ? 4.726 -10.578 -23.823 1.00 83.31 74 ALA A O 1
ATOM 615 N N . THR A 1 75 ? 5.884 -8.756 -24.456 1.00 89.56 75 THR A N 1
ATOM 616 C CA . THR A 1 75 ? 6.147 -8.257 -23.095 1.00 89.56 75 THR A CA 1
ATOM 617 C C . THR A 1 75 ? 4.838 -8.059 -22.341 1.00 89.56 75 THR A C 1
ATOM 619 O O . THR A 1 75 ? 4.682 -8.507 -21.207 1.00 89.56 75 THR A O 1
ATOM 622 N N . TRP A 1 76 ? 3.850 -7.456 -23.004 1.00 91.38 76 TRP A N 1
ATOM 623 C CA . TRP A 1 76 ? 2.540 -7.188 -22.417 1.00 91.38 76 TRP A CA 1
ATOM 624 C C . TRP A 1 76 ? 1.650 -8.426 -22.330 1.00 91.38 76 TRP A C 1
ATOM 626 O O . TRP A 1 76 ? 0.831 -8.524 -21.415 1.00 91.38 76 TRP A O 1
ATOM 636 N N . ASN A 1 77 ? 1.817 -9.392 -23.235 1.00 86.88 77 ASN A N 1
ATOM 637 C CA . ASN A 1 77 ? 1.130 -10.678 -23.120 1.00 86.88 77 ASN A CA 1
ATOM 638 C C . ASN A 1 77 ? 1.589 -11.425 -21.864 1.00 86.88 77 ASN A C 1
ATOM 640 O O . ASN A 1 77 ? 0.747 -11.905 -21.107 1.00 8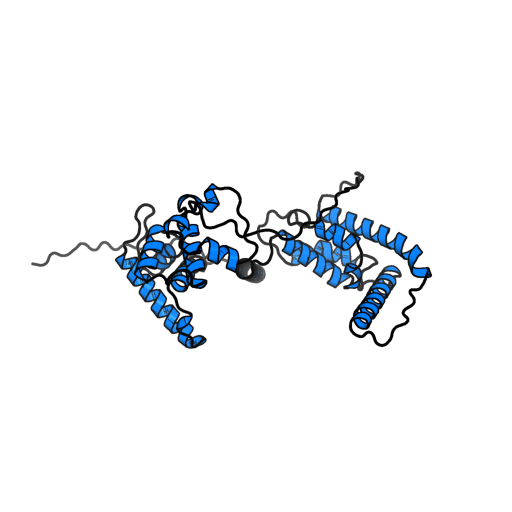6.88 77 ASN A O 1
ATOM 644 N N . VAL A 1 78 ? 2.898 -11.436 -21.595 1.00 86.44 78 VAL A N 1
ATOM 645 C CA . VAL A 1 78 ? 3.451 -12.012 -20.363 1.00 86.44 78 VAL A CA 1
ATOM 646 C C . VAL A 1 78 ? 3.015 -11.217 -19.137 1.00 86.44 78 VAL A C 1
ATOM 648 O O . VAL A 1 78 ? 2.514 -11.796 -18.179 1.00 86.44 78 VAL A O 1
ATOM 651 N N . PHE A 1 79 ? 3.101 -9.887 -19.181 1.00 90.88 79 PHE A N 1
ATOM 652 C CA . PHE A 1 79 ? 2.653 -9.013 -18.093 1.00 90.88 79 PHE A CA 1
ATOM 653 C C . PHE A 1 79 ? 1.232 -9.344 -17.603 1.00 90.88 79 PHE A C 1
ATOM 655 O O . PHE A 1 79 ? 0.974 -9.382 -16.401 1.00 90.88 79 PHE A O 1
ATOM 662 N N . ARG A 1 80 ? 0.301 -9.622 -18.525 1.00 88.19 80 ARG A N 1
ATOM 663 C CA . ARG A 1 80 ? -1.098 -9.942 -18.190 1.00 88.19 80 ARG A CA 1
ATOM 664 C C . ARG A 1 80 ? -1.265 -11.270 -17.457 1.00 88.19 80 ARG A C 1
ATOM 666 O O . ARG A 1 80 ? -2.220 -11.410 -16.700 1.00 88.19 80 ARG A O 1
ATOM 673 N N . VAL A 1 81 ? -0.375 -12.230 -17.692 1.00 83.88 81 VAL A N 1
ATOM 674 C CA . VAL A 1 81 ? -0.419 -13.551 -17.045 1.00 83.88 81 VAL A CA 1
ATOM 675 C C . VAL A 1 81 ? 0.465 -13.627 -15.799 1.00 83.88 81 VAL A C 1
ATOM 677 O O . VAL A 1 81 ? 0.293 -14.533 -14.981 1.00 83.88 81 VAL A O 1
ATOM 680 N N . VAL A 1 82 ? 1.371 -12.659 -15.615 1.00 83.62 82 VAL A N 1
ATOM 681 C CA . VAL A 1 82 ? 2.195 -12.536 -14.413 1.00 83.62 82 VAL A CA 1
ATOM 682 C C . VAL A 1 82 ? 1.313 -12.241 -13.198 1.00 83.62 82 VAL A C 1
ATOM 684 O O . VAL A 1 82 ? 0.672 -11.199 -13.087 1.00 83.62 82 VAL A O 1
ATOM 687 N N . THR A 1 83 ? 1.304 -13.179 -12.260 1.00 82.50 83 THR A N 1
ATOM 688 C CA . THR A 1 83 ? 0.595 -13.132 -10.982 1.00 82.50 83 THR A CA 1
ATOM 689 C C . THR A 1 83 ? 1.498 -13.667 -9.873 1.00 82.50 83 THR A C 1
ATOM 691 O O . THR A 1 83 ? 2.552 -14.254 -10.122 1.00 82.50 83 THR A O 1
ATOM 694 N N . ARG A 1 84 ? 1.069 -13.531 -8.614 1.00 72.75 84 ARG A N 1
ATOM 695 C CA . ARG A 1 84 ? 1.790 -14.094 -7.462 1.00 72.75 84 ARG A CA 1
ATOM 696 C C . ARG A 1 84 ? 2.127 -15.575 -7.611 1.00 72.75 84 ARG A C 1
ATOM 698 O O . ARG A 1 84 ? 3.215 -15.997 -7.237 1.00 72.75 84 ARG A O 1
ATOM 705 N N . GLY A 1 85 ? 1.188 -16.354 -8.138 1.00 67.94 85 GLY A N 1
ATOM 706 C CA . GLY A 1 85 ? 1.372 -17.789 -8.329 1.00 67.94 85 GLY A CA 1
ATOM 707 C C . GLY A 1 85 ? 2.235 -18.144 -9.537 1.00 67.94 85 GLY A C 1
ATOM 708 O O . GLY A 1 85 ? 2.646 -19.296 -9.640 1.00 67.94 85 GLY A O 1
ATOM 709 N N . SER A 1 86 ? 2.495 -17.189 -10.438 1.00 69.12 86 SER A N 1
ATOM 710 C CA . SER A 1 86 ? 3.138 -17.473 -11.717 1.00 69.12 86 SER A CA 1
ATOM 711 C C . SER A 1 86 ? 4.665 -17.369 -11.665 1.00 69.12 86 SER A C 1
ATOM 713 O O . SER A 1 86 ? 5.351 -18.138 -12.318 1.00 69.12 86 SER A O 1
ATOM 715 N N . LEU A 1 87 ? 5.218 -16.415 -10.912 1.00 64.62 87 LEU A N 1
ATOM 716 C CA . LEU A 1 87 ? 6.666 -16.159 -10.930 1.00 64.62 87 LEU A CA 1
ATOM 717 C C . LEU A 1 87 ? 7.424 -16.860 -9.806 1.00 64.62 87 LEU A C 1
ATOM 719 O O . LEU A 1 87 ? 8.593 -17.192 -9.965 1.00 64.62 87 LEU A O 1
ATOM 723 N N . VAL A 1 88 ? 6.781 -17.065 -8.655 1.00 61.91 88 VAL A N 1
ATOM 724 C CA . VAL A 1 88 ? 7.450 -17.621 -7.480 1.00 61.91 88 VAL A CA 1
ATOM 725 C C . VAL A 1 88 ? 6.512 -18.598 -6.782 1.00 61.91 88 VAL A C 1
ATOM 727 O O . VAL A 1 88 ? 5.586 -18.199 -6.077 1.00 61.91 88 VAL A O 1
ATOM 730 N N . LYS A 1 89 ? 6.791 -19.903 -6.892 1.00 60.53 89 LYS A N 1
ATOM 731 C CA . LYS A 1 89 ? 6.150 -20.951 -6.073 1.00 60.53 89 LYS A CA 1
ATOM 732 C C . LYS A 1 89 ? 6.637 -20.934 -4.623 1.00 60.53 89 LYS A C 1
ATOM 734 O O . LYS A 1 89 ? 7.034 -21.954 -4.064 1.00 60.53 89 LYS A O 1
ATOM 739 N N . THR A 1 90 ? 6.639 -19.768 -3.992 1.00 58.38 90 THR A N 1
ATOM 740 C CA . THR A 1 90 ? 6.990 -19.662 -2.583 1.00 58.38 90 THR A CA 1
ATOM 741 C C . THR A 1 90 ? 5.731 -19.735 -1.737 1.00 58.38 90 THR A C 1
ATOM 743 O O . THR A 1 90 ? 4.783 -18.970 -1.904 1.00 58.38 90 THR A O 1
ATOM 746 N N . THR A 1 91 ? 5.726 -20.663 -0.783 1.00 57.09 91 THR A N 1
ATOM 747 C CA . THR A 1 91 ? 4.741 -20.691 0.305 1.00 57.09 91 THR A CA 1
ATOM 748 C C . THR A 1 91 ? 4.981 -19.559 1.309 1.00 57.09 91 THR A C 1
ATOM 750 O O . THR A 1 91 ? 4.159 -19.336 2.200 1.00 57.09 91 THR A O 1
ATOM 753 N N . ARG A 1 92 ? 6.098 -18.825 1.185 1.00 58.88 92 ARG A N 1
ATOM 754 C CA . ARG A 1 92 ? 6.432 -17.716 2.078 1.00 58.88 92 ARG A CA 1
ATOM 755 C C . ARG A 1 92 ? 5.531 -16.514 1.800 1.00 58.88 92 ARG A C 1
ATOM 757 O O . ARG A 1 92 ? 5.242 -16.152 0.660 1.00 58.88 92 ARG A O 1
ATOM 764 N N . ARG A 1 93 ? 5.082 -15.877 2.884 1.00 60.25 93 ARG A N 1
ATOM 765 C CA . ARG A 1 93 ? 4.189 -14.711 2.820 1.00 60.25 93 ARG A CA 1
ATOM 766 C C . ARG A 1 93 ? 4.889 -13.448 2.322 1.00 60.25 93 ARG A C 1
ATOM 768 O O . ARG A 1 93 ? 4.214 -12.620 1.723 1.00 60.25 93 ARG A O 1
ATOM 775 N N . VAL A 1 94 ? 6.201 -13.335 2.540 1.00 68.25 94 VAL A N 1
ATOM 776 C CA . VAL A 1 94 ? 6.983 -12.123 2.271 1.00 68.25 94 VAL A CA 1
ATOM 777 C C . VAL A 1 94 ? 7.849 -12.317 1.030 1.00 68.25 94 VAL A C 1
ATOM 779 O O . VAL A 1 94 ? 8.672 -13.231 0.961 1.00 68.25 94 VAL A O 1
ATOM 782 N N . LEU A 1 95 ? 7.638 -11.449 0.045 1.00 68.06 95 LEU A N 1
ATOM 783 C CA . LEU A 1 95 ? 8.438 -11.359 -1.170 1.00 68.06 95 LEU A CA 1
ATOM 784 C C . LEU A 1 95 ? 9.713 -10.574 -0.912 1.00 68.06 95 LEU A C 1
ATOM 786 O O . LEU A 1 95 ? 9.650 -9.458 -0.399 1.00 68.06 95 LEU A O 1
ATOM 790 N N . ARG A 1 96 ? 10.844 -11.130 -1.339 1.00 75.06 96 ARG A N 1
ATOM 791 C CA . ARG A 1 96 ? 12.143 -10.470 -1.284 1.00 75.06 96 ARG A CA 1
ATOM 792 C C . ARG A 1 96 ? 12.569 -10.045 -2.691 1.00 75.06 96 ARG A C 1
ATOM 794 O O . ARG A 1 96 ? 12.214 -10.747 -3.640 1.00 75.06 96 ARG A O 1
ATOM 801 N N . PRO A 1 97 ? 13.304 -8.927 -2.843 1.00 70.62 97 PRO A N 1
ATOM 802 C CA . PRO A 1 97 ? 13.806 -8.480 -4.144 1.00 70.62 97 PRO A CA 1
ATOM 803 C C . PRO A 1 97 ? 14.579 -9.575 -4.893 1.00 70.62 97 PRO A C 1
ATOM 805 O O . PRO A 1 97 ? 14.365 -9.763 -6.086 1.00 70.62 97 PRO A O 1
ATOM 808 N N . ASN A 1 98 ? 15.373 -10.364 -4.164 1.00 78.94 98 ASN A N 1
ATOM 809 C CA . ASN A 1 98 ? 16.183 -11.452 -4.714 1.00 78.94 98 ASN A CA 1
ATOM 810 C C . ASN A 1 98 ? 15.380 -12.665 -5.220 1.00 78.94 98 ASN A C 1
ATOM 812 O O . ASN A 1 98 ? 15.922 -13.549 -5.874 1.00 78.94 98 ASN A O 1
ATOM 816 N N . HIS A 1 99 ? 14.070 -12.741 -4.961 1.00 79.44 99 HIS A N 1
ATOM 817 C CA . HIS A 1 99 ? 13.248 -13.814 -5.531 1.00 79.44 99 HIS A CA 1
ATOM 818 C C . HIS A 1 99 ? 13.111 -13.710 -7.058 1.00 79.44 99 HIS A C 1
ATOM 820 O O . HIS A 1 99 ? 12.709 -14.685 -7.687 1.00 79.44 99 HIS A O 1
ATOM 826 N N . MET A 1 100 ? 13.421 -12.549 -7.644 1.00 82.12 100 MET A N 1
ATOM 827 C CA . MET A 1 100 ? 13.443 -12.348 -9.093 1.00 82.12 100 MET A CA 1
ATOM 828 C C . MET A 1 100 ? 14.818 -12.615 -9.711 1.00 82.12 100 MET A C 1
ATOM 830 O O . MET A 1 100 ? 14.911 -12.622 -10.935 1.00 82.12 100 MET A O 1
ATOM 834 N N . ASP A 1 101 ? 15.858 -12.870 -8.912 1.00 87.44 101 ASP A N 1
ATOM 835 C CA . ASP A 1 101 ? 17.222 -13.063 -9.417 1.00 87.44 101 ASP A CA 1
ATOM 836 C C . ASP A 1 101 ? 17.305 -14.171 -10.477 1.00 87.44 101 ASP A C 1
ATOM 838 O O . ASP A 1 101 ? 17.841 -13.892 -11.542 1.00 87.44 101 ASP A O 1
ATOM 842 N N . PRO A 1 102 ? 16.666 -15.354 -10.324 1.00 86.06 102 PRO A N 1
ATOM 843 C CA . PRO A 1 102 ? 16.707 -16.375 -11.373 1.00 86.06 102 PRO A CA 1
ATOM 844 C C . PRO A 1 102 ? 16.104 -15.910 -12.704 1.00 86.06 102 PRO A C 1
ATOM 846 O O . PRO A 1 102 ? 16.561 -16.303 -13.773 1.00 86.06 102 PRO A O 1
ATOM 849 N N . PHE A 1 103 ? 15.065 -15.070 -12.654 1.00 86.75 103 PHE A N 1
ATOM 850 C CA . PHE A 1 103 ? 14.500 -14.472 -13.860 1.00 86.75 103 PHE A CA 1
ATOM 851 C C . PHE A 1 103 ? 15.462 -13.448 -14.458 1.00 86.75 103 PHE A C 1
ATOM 853 O O . PHE A 1 103 ? 15.693 -13.465 -15.661 1.00 86.75 103 PHE A O 1
ATOM 860 N N . VAL A 1 104 ? 16.038 -12.580 -13.625 1.00 90.62 104 VAL A N 1
ATOM 861 C CA . VAL A 1 104 ? 17.022 -11.578 -14.048 1.00 90.62 104 VAL A CA 1
ATOM 862 C C . VAL A 1 104 ? 18.238 -12.248 -14.686 1.00 90.62 104 VAL A C 1
ATOM 864 O O . VAL A 1 104 ? 18.643 -11.830 -15.764 1.00 90.62 104 VAL A O 1
ATOM 867 N N . ASP A 1 105 ? 18.762 -13.318 -14.098 1.00 90.06 105 ASP A N 1
ATOM 868 C CA . ASP A 1 105 ? 19.885 -14.084 -14.639 1.00 90.06 105 ASP A CA 1
ATOM 869 C C . ASP A 1 105 ? 19.558 -14.628 -16.040 1.00 90.06 105 ASP A C 1
ATOM 871 O O . ASP A 1 105 ? 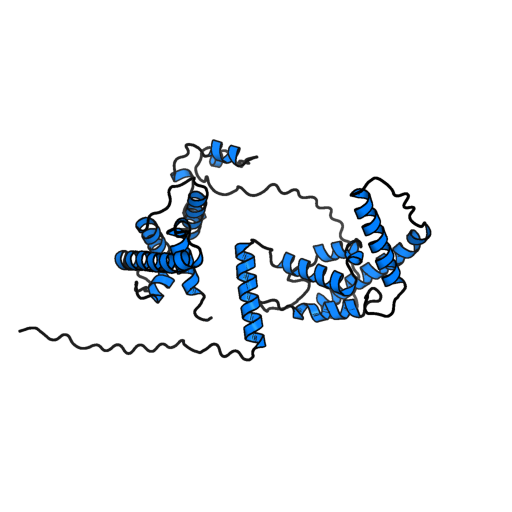20.327 -14.424 -16.980 1.00 90.06 105 ASP A O 1
ATOM 875 N N . LEU A 1 106 ? 18.360 -15.199 -16.232 1.00 88.94 106 LEU A N 1
ATOM 876 C CA . LEU A 1 106 ? 17.891 -15.640 -17.554 1.00 88.94 106 LEU A CA 1
ATOM 877 C C . LEU A 1 106 ? 17.795 -14.485 -18.563 1.00 88.94 106 LEU A C 1
ATOM 879 O O . LEU A 1 106 ? 18.137 -14.657 -19.734 1.00 88.94 106 LEU A O 1
ATOM 883 N N . LEU A 1 107 ? 17.326 -13.307 -18.139 1.00 90.31 107 LEU A N 1
ATOM 884 C CA . LEU A 1 107 ? 17.272 -12.124 -19.004 1.00 90.31 107 LEU A CA 1
ATOM 885 C C . LEU A 1 107 ? 18.674 -11.643 -19.394 1.00 90.31 107 LEU A C 1
ATOM 887 O O . LEU A 1 107 ? 18.870 -11.192 -20.526 1.00 90.31 107 LEU A O 1
ATOM 891 N N . LEU A 1 108 ? 19.634 -11.718 -18.470 1.00 91.25 108 LEU A N 1
ATOM 892 C CA . LEU A 1 108 ? 21.015 -11.290 -18.683 1.00 91.25 108 LEU A CA 1
ATOM 893 C C . LEU A 1 108 ? 21.783 -12.216 -19.631 1.00 91.25 108 LEU A C 1
ATOM 895 O O . LEU A 1 108 ? 22.634 -11.727 -20.381 1.00 91.25 108 LEU A O 1
ATOM 899 N N . ASP A 1 109 ? 21.443 -13.502 -19.648 1.00 89.44 109 ASP A N 1
ATOM 900 C CA . ASP A 1 109 ? 21.993 -14.495 -20.576 1.00 89.44 109 ASP A CA 1
ATOM 901 C C . ASP A 1 109 ? 21.350 -14.445 -21.973 1.00 89.44 109 ASP A C 1
ATOM 903 O O . ASP A 1 109 ? 21.885 -14.999 -22.937 1.00 89.44 109 ASP A O 1
ATOM 907 N N . HIS A 1 110 ? 20.215 -13.759 -22.125 1.00 89.12 110 HIS A N 1
ATOM 908 C CA . HIS A 1 110 ? 19.510 -13.673 -23.400 1.00 89.12 110 HIS A CA 1
ATOM 909 C C . HIS A 1 110 ? 20.245 -12.776 -24.421 1.00 89.12 110 HIS A C 1
ATOM 911 O O . HIS A 1 110 ? 20.764 -11.724 -24.042 1.00 89.12 110 HIS A O 1
ATOM 917 N N . PRO A 1 111 ? 20.206 -13.071 -25.740 1.00 87.19 111 PRO A N 1
ATOM 918 C CA . PRO A 1 111 ? 20.820 -12.226 -26.773 1.00 87.19 111 PRO A CA 1
ATOM 919 C C . PRO A 1 111 ? 20.326 -10.774 -26.821 1.00 87.19 111 PRO A C 1
ATOM 921 O O . PRO A 1 111 ? 21.023 -9.914 -27.348 1.00 87.19 111 PRO A O 1
ATOM 924 N N . LEU A 1 112 ? 19.139 -10.478 -26.281 1.00 84.75 112 LEU A N 1
ATOM 925 C CA . LEU A 1 112 ? 18.628 -9.100 -26.157 1.00 84.75 112 LEU A CA 1
ATOM 926 C C . LEU A 1 112 ? 19.248 -8.315 -24.995 1.00 84.75 112 LEU A C 1
ATOM 928 O O . LEU A 1 112 ? 19.044 -7.106 -24.908 1.00 84.75 112 LEU A O 1
ATOM 932 N N . SER A 1 113 ? 19.987 -8.983 -24.108 1.00 89.62 113 SER A N 1
ATOM 933 C CA . SER A 1 113 ? 20.693 -8.358 -22.995 1.00 89.62 113 SER A CA 1
ATOM 934 C C . SER A 1 113 ? 21.625 -7.262 -23.483 1.00 89.62 113 SER A C 1
ATOM 936 O O . SER A 1 113 ? 22.509 -7.491 -24.308 1.00 89.62 113 SER A O 1
ATOM 938 N N . LEU A 1 114 ? 21.464 -6.065 -22.916 1.00 78.62 114 LEU A N 1
ATOM 939 C CA . LEU A 1 114 ? 22.365 -4.941 -23.169 1.00 78.62 114 LEU A CA 1
ATOM 940 C C . LEU A 1 114 ? 23.769 -5.181 -22.594 1.00 78.62 114 LEU A C 1
ATOM 942 O O . LEU A 1 114 ? 24.706 -4.471 -22.954 1.00 78.62 114 LEU A O 1
ATOM 946 N N . LYS A 1 115 ? 23.914 -6.164 -21.694 1.00 79.50 115 LYS A N 1
ATOM 947 C CA . LYS A 1 115 ? 25.187 -6.517 -21.050 1.00 79.50 115 LYS A CA 1
ATOM 948 C C . LYS A 1 115 ? 25.983 -7.574 -21.821 1.00 79.50 115 LYS A C 1
ATOM 950 O O . LYS A 1 115 ? 27.168 -7.740 -21.548 1.00 79.50 115 LYS A O 1
ATOM 955 N N . GLN A 1 116 ? 25.357 -8.278 -22.765 1.00 79.94 116 GLN A N 1
ATOM 956 C CA . GLN A 1 116 ? 26.044 -9.206 -23.666 1.00 79.94 116 GLN A CA 1
ATOM 957 C C . GLN A 1 116 ? 26.770 -8.425 -24.779 1.00 79.94 116 GLN A C 1
ATOM 959 O O . GLN A 1 116 ? 26.383 -7.292 -25.088 1.00 79.94 116 GLN A O 1
ATOM 964 N N . PRO A 1 117 ? 27.815 -8.997 -25.413 1.00 79.31 117 PRO A N 1
ATOM 965 C CA . PRO A 1 117 ? 28.416 -8.412 -26.608 1.00 79.31 117 PRO A CA 1
ATOM 966 C C . PRO A 1 117 ? 27.332 -8.054 -27.623 1.00 79.31 117 PRO A C 1
ATOM 968 O O . PRO A 1 117 ? 26.428 -8.850 -27.854 1.00 79.31 117 PRO A O 1
ATOM 971 N N . VAL A 1 118 ? 27.417 -6.856 -28.206 1.00 83.38 118 VAL A N 1
ATOM 972 C CA . VAL A 1 118 ? 26.342 -6.245 -29.000 1.00 83.38 118 VAL A CA 1
ATOM 973 C C . VAL A 1 118 ? 25.882 -7.164 -30.144 1.00 83.38 118 VAL A C 1
ATOM 975 O O . VAL A 1 118 ? 26.461 -7.197 -31.238 1.00 83.38 118 VAL A O 1
ATOM 978 N N . THR A 1 119 ? 24.805 -7.899 -29.886 1.00 86.50 119 THR A N 1
ATOM 979 C CA . THR A 1 119 ? 24.149 -8.798 -30.835 1.00 86.50 119 THR A CA 1
ATOM 980 C C . THR A 1 119 ? 23.412 -7.996 -31.913 1.00 86.50 119 THR A C 1
ATOM 982 O O . THR A 1 119 ? 23.365 -6.757 -31.892 1.00 86.50 119 THR A O 1
ATOM 985 N N . LEU A 1 120 ? 22.885 -8.678 -32.929 1.00 86.06 120 LEU A N 1
ATOM 986 C CA . LEU A 1 120 ? 22.036 -8.027 -33.930 1.00 86.06 120 LEU A CA 1
ATOM 987 C C . LEU A 1 120 ? 20.677 -7.658 -33.315 1.00 86.06 120 LEU A C 1
ATOM 989 O O . LEU A 1 120 ? 20.113 -6.600 -33.596 1.00 86.06 120 LEU A O 1
ATOM 993 N N . GLU A 1 121 ? 20.185 -8.522 -32.437 1.00 82.75 121 GLU A N 1
ATOM 994 C CA . GLU A 1 121 ? 18.914 -8.426 -31.743 1.00 82.75 121 GLU A CA 1
ATOM 995 C C . GLU A 1 121 ? 18.893 -7.220 -30.797 1.00 82.75 121 GLU A C 1
ATOM 997 O O . GLU A 1 121 ? 17.968 -6.408 -30.867 1.00 82.75 121 GLU A O 1
ATOM 1002 N N . SER A 1 122 ? 19.935 -7.032 -29.976 1.00 83.94 122 SER A N 1
ATOM 1003 C CA . SER A 1 122 ? 20.016 -5.879 -29.067 1.00 83.94 122 SER A CA 1
ATOM 1004 C C . SER A 1 122 ? 20.140 -4.554 -29.829 1.00 83.94 122 SER A C 1
ATOM 1006 O O . SER A 1 122 ? 19.480 -3.577 -29.475 1.00 83.94 122 SER A O 1
ATOM 1008 N N . ARG A 1 123 ?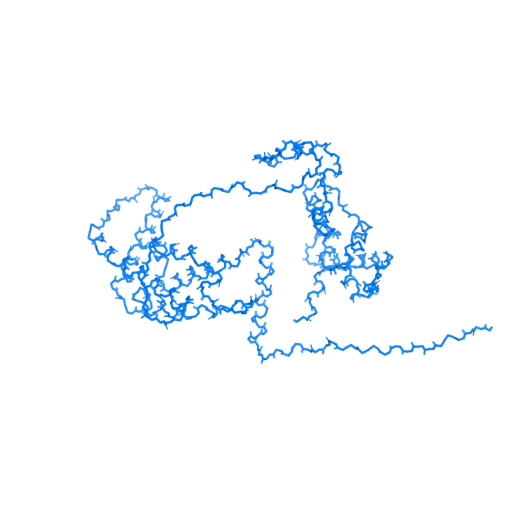 20.884 -4.526 -30.948 1.00 84.44 123 ARG A N 1
ATOM 1009 C CA . ARG A 1 123 ? 20.939 -3.366 -31.861 1.00 84.44 123 ARG A CA 1
ATOM 1010 C C . ARG A 1 123 ? 19.589 -3.036 -32.473 1.00 84.44 123 ARG A C 1
ATOM 1012 O O . ARG A 1 123 ? 19.216 -1.868 -32.546 1.00 84.44 123 ARG A O 1
ATOM 1019 N N . THR A 1 124 ? 18.862 -4.055 -32.918 1.00 84.12 124 THR A N 1
ATOM 1020 C CA . THR A 1 124 ? 17.532 -3.876 -33.509 1.00 84.12 124 THR A CA 1
ATOM 1021 C C . THR A 1 124 ? 16.575 -3.290 -32.477 1.00 84.12 124 THR A C 1
ATOM 1023 O O . THR A 1 124 ? 15.875 -2.322 -32.771 1.00 84.12 124 THR A O 1
ATOM 1026 N N . LEU A 1 125 ? 16.607 -3.802 -31.244 1.00 82.94 125 LEU A N 1
ATOM 1027 C CA . LEU A 1 125 ? 15.791 -3.286 -30.150 1.00 82.94 125 LEU A CA 1
ATOM 1028 C C . LEU A 1 125 ? 16.125 -1.823 -29.813 1.00 82.94 125 LEU A C 1
ATOM 1030 O O . LEU A 1 125 ? 15.219 -0.998 -29.704 1.00 82.94 125 LEU A O 1
ATOM 1034 N N . GLN A 1 126 ? 17.414 -1.475 -29.728 1.00 85.44 126 GLN A N 1
ATOM 1035 C CA . GLN A 1 126 ? 17.867 -0.093 -29.513 1.00 85.44 126 GLN A CA 1
ATOM 1036 C C . GLN A 1 126 ? 17.445 0.848 -30.647 1.00 85.44 126 GLN A C 1
ATOM 1038 O O . GLN A 1 126 ? 17.076 1.997 -30.400 1.00 85.44 126 GLN A O 1
ATOM 1043 N N . CYS A 1 127 ? 17.483 0.375 -31.894 1.00 84.75 127 CYS A N 1
ATOM 1044 C CA . CYS A 1 127 ? 17.061 1.149 -33.057 1.00 84.75 127 CYS A CA 1
ATOM 1045 C C . CYS A 1 127 ? 15.553 1.434 -33.024 1.00 84.75 127 CYS A C 1
ATOM 1047 O O . CYS A 1 127 ? 15.140 2.574 -33.250 1.00 84.75 127 CYS A O 1
ATOM 1049 N N . ILE A 1 128 ? 14.738 0.432 -32.671 1.00 81.62 128 ILE A N 1
ATOM 1050 C CA . ILE A 1 128 ? 13.291 0.596 -32.471 1.00 81.62 128 ILE A CA 1
ATOM 1051 C C . ILE A 1 128 ? 13.025 1.618 -31.360 1.00 81.62 128 ILE A C 1
ATOM 1053 O O . ILE A 1 128 ? 12.281 2.570 -31.587 1.00 81.62 128 ILE A O 1
ATOM 1057 N N . ALA A 1 129 ? 13.671 1.467 -30.200 1.00 83.31 129 ALA A N 1
ATOM 1058 C CA . ALA A 1 129 ? 13.514 2.378 -29.066 1.00 83.31 129 ALA A CA 1
ATOM 1059 C C . ALA A 1 129 ? 13.856 3.827 -29.444 1.00 83.31 129 ALA A C 1
ATOM 1061 O O . ALA A 1 129 ? 13.052 4.733 -29.239 1.00 83.31 129 ALA A O 1
ATOM 1062 N N . SER A 1 130 ? 15.009 4.028 -30.089 1.00 84.12 130 SER A N 1
ATOM 1063 C CA . SER A 1 130 ? 15.479 5.348 -30.526 1.00 84.12 130 SER A CA 1
ATOM 1064 C C . SER A 1 130 ? 14.539 5.987 -31.553 1.00 84.12 130 SER A C 1
ATOM 1066 O O . SER A 1 130 ? 14.294 7.191 -31.514 1.00 84.12 130 SER A O 1
ATOM 1068 N N . THR A 1 131 ? 13.982 5.184 -32.466 1.00 82.69 131 THR A N 1
ATOM 1069 C CA . THR A 1 131 ? 13.014 5.658 -33.468 1.00 82.69 131 THR A CA 1
ATOM 1070 C C . THR A 1 131 ? 11.711 6.099 -32.805 1.00 82.69 131 THR A C 1
ATOM 1072 O O . THR A 1 131 ? 11.175 7.152 -33.139 1.00 82.69 131 THR A O 1
ATOM 1075 N N . LEU A 1 132 ? 11.203 5.318 -31.850 1.00 78.50 132 LEU A N 1
ATOM 1076 C CA . LEU A 1 132 ? 9.963 5.634 -31.142 1.00 78.50 132 LEU A CA 1
ATOM 1077 C C . LEU A 1 132 ? 10.113 6.847 -30.223 1.00 78.50 132 LEU A C 1
ATOM 1079 O O . LEU A 1 132 ? 9.210 7.679 -30.176 1.00 78.50 132 LEU A O 1
ATOM 1083 N N . ASP A 1 133 ? 11.257 6.997 -29.559 1.00 81.00 133 ASP A N 1
ATOM 1084 C CA . ASP A 1 133 ? 11.571 8.190 -28.771 1.00 81.00 133 ASP A CA 1
ATOM 1085 C C . ASP A 1 133 ? 11.637 9.447 -29.655 1.00 81.00 133 ASP A C 1
ATOM 1087 O O . ASP A 1 133 ? 11.047 10.476 -29.323 1.00 81.00 133 ASP A O 1
ATOM 1091 N N . ALA A 1 134 ? 12.257 9.350 -30.837 1.00 83.50 134 ALA A N 1
ATOM 1092 C CA . ALA A 1 134 ? 12.271 10.441 -31.810 1.00 83.50 134 ALA A CA 1
ATOM 1093 C C . ALA A 1 134 ? 10.855 10.826 -32.280 1.00 83.50 134 ALA A C 1
ATOM 1095 O O . ALA A 1 134 ? 10.542 12.014 -32.351 1.00 83.50 134 ALA A O 1
ATOM 1096 N N . VAL A 1 135 ? 9.984 9.843 -32.546 1.00 79.00 135 VAL A N 1
ATOM 1097 C CA . VAL A 1 135 ? 8.573 10.080 -32.908 1.00 79.00 135 VAL A CA 1
ATOM 1098 C C . VAL A 1 135 ? 7.790 10.693 -31.743 1.00 79.00 135 VAL A C 1
ATOM 1100 O O . VAL A 1 135 ? 7.032 11.637 -31.936 1.00 79.00 135 VAL A O 1
ATOM 1103 N N . SER A 1 136 ? 7.980 10.201 -30.519 1.00 80.12 136 SER A N 1
ATOM 1104 C CA . SER A 1 136 ? 7.319 10.742 -29.326 1.00 80.12 136 SER A CA 1
ATOM 1105 C C . SER A 1 136 ? 7.685 12.215 -29.108 1.00 80.12 136 SER A C 1
ATOM 1107 O O . SER A 1 136 ? 6.816 13.066 -28.910 1.00 80.12 136 SER A O 1
ATOM 1109 N N . LYS A 1 137 ? 8.974 12.546 -29.246 1.00 81.44 137 LYS A N 1
ATOM 1110 C CA . LYS A 1 137 ? 9.480 13.922 -29.150 1.00 81.44 137 LYS A CA 1
ATOM 1111 C C . LYS A 1 137 ? 8.968 14.817 -30.277 1.00 81.44 137 LYS A C 1
ATOM 1113 O O . LYS A 1 137 ? 8.661 15.979 -30.017 1.00 81.44 137 LYS A O 1
ATOM 1118 N N . SER A 1 138 ? 8.833 14.300 -31.499 1.00 79.25 138 SER A N 1
ATOM 1119 C CA . SER A 1 138 ? 8.310 15.093 -32.616 1.00 79.25 138 SER A CA 1
ATOM 1120 C C . SER A 1 138 ? 6.805 15.349 -32.525 1.00 79.25 138 SER A C 1
ATOM 1122 O O . SER A 1 138 ? 6.353 16.432 -32.884 1.00 79.25 138 SER A O 1
ATOM 1124 N N . VAL A 1 139 ? 6.023 14.420 -31.965 1.00 78.94 139 VAL A N 1
ATOM 1125 C CA . VAL A 1 139 ? 4.597 14.651 -31.664 1.00 78.94 139 VAL A CA 1
ATOM 1126 C C . VAL A 1 139 ? 4.423 15.785 -30.653 1.00 78.94 139 VAL A C 1
ATOM 1128 O O . VAL A 1 139 ? 3.496 16.586 -30.771 1.00 78.94 139 VAL A O 1
ATOM 1131 N N . LEU A 1 140 ? 5.328 15.891 -29.679 1.00 75.31 140 LEU A N 1
ATOM 1132 C CA . LEU A 1 140 ? 5.306 16.976 -28.700 1.00 75.31 140 LEU A CA 1
ATOM 1133 C C . LEU A 1 140 ? 5.732 18.323 -29.308 1.00 75.31 140 LEU A C 1
ATOM 1135 O O . LEU A 1 140 ? 5.300 19.365 -28.812 1.00 75.31 140 LEU A O 1
ATOM 1139 N N . HIS A 1 141 ? 6.534 18.323 -30.379 1.00 76.62 141 HIS A N 1
ATOM 1140 C CA . HIS A 1 141 ? 7.043 19.517 -31.069 1.00 76.62 141 HIS A CA 1
ATOM 1141 C C . HIS A 1 141 ? 6.852 19.411 -32.600 1.00 76.62 141 HIS A C 1
ATOM 1143 O O . HIS A 1 141 ? 7.789 19.04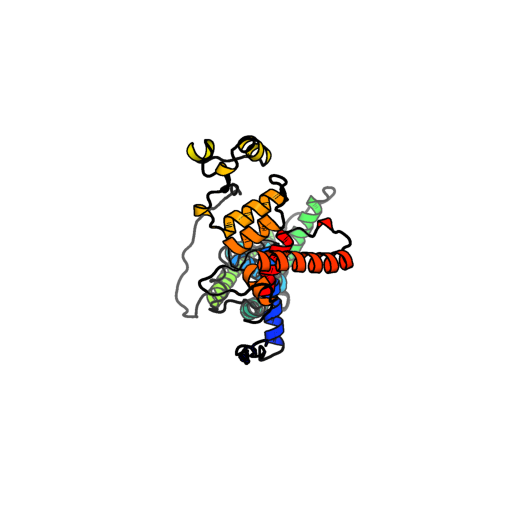9 -33.314 1.00 76.62 141 HIS A O 1
ATOM 1149 N N . PRO A 1 142 ? 5.667 19.778 -33.134 1.00 62.56 142 PRO A N 1
ATOM 1150 C CA . PRO A 1 142 ? 5.237 19.450 -34.504 1.00 62.56 142 PRO A CA 1
ATOM 1151 C C . PRO A 1 142 ? 5.996 20.118 -35.663 1.00 62.56 142 PRO A C 1
ATOM 1153 O O . PRO A 1 142 ? 5.568 19.995 -36.807 1.00 62.56 142 PRO A O 1
ATOM 1156 N N . GLN A 1 143 ? 7.046 20.899 -35.403 1.00 59.81 143 GLN A N 1
ATOM 1157 C CA . GLN A 1 143 ? 7.573 21.844 -36.396 1.00 59.81 143 GLN A CA 1
ATOM 1158 C C . GLN A 1 143 ? 8.532 21.229 -37.422 1.00 59.81 143 GLN A C 1
ATOM 1160 O O . GLN A 1 143 ? 8.705 21.834 -38.467 1.00 59.81 143 GLN A O 1
ATOM 1165 N N . ASP A 1 144 ? 9.080 20.031 -37.212 1.00 54.12 144 ASP A N 1
ATOM 1166 C CA . ASP A 1 144 ? 9.952 19.382 -38.199 1.00 54.12 144 ASP A CA 1
ATOM 1167 C C . ASP A 1 144 ? 10.016 17.873 -37.945 1.00 54.12 144 ASP A C 1
ATOM 1169 O O . ASP A 1 144 ? 10.495 17.466 -36.894 1.00 54.12 144 ASP A O 1
ATOM 1173 N N . THR A 1 145 ? 9.566 17.020 -38.875 1.00 52.41 145 THR A N 1
ATOM 1174 C CA . THR A 1 145 ? 10.160 15.677 -39.084 1.00 52.41 145 THR A CA 1
ATOM 1175 C C . THR A 1 145 ? 9.544 14.923 -40.274 1.00 52.41 145 THR A C 1
ATOM 1177 O O . THR A 1 145 ? 8.436 14.398 -40.210 1.00 52.41 145 THR A O 1
ATOM 1180 N N . ASN A 1 146 ? 10.329 14.756 -41.343 1.00 53.91 146 ASN A N 1
ATOM 1181 C CA . ASN A 1 146 ? 10.146 13.687 -42.332 1.00 53.91 146 ASN A CA 1
ATOM 1182 C C . ASN A 1 146 ? 10.907 12.434 -41.849 1.00 53.91 146 ASN A C 1
ATOM 1184 O O . ASN A 1 146 ? 12.010 12.159 -42.320 1.00 53.91 146 ASN A O 1
ATOM 1188 N N . VAL A 1 147 ? 10.363 11.678 -40.887 1.00 59.72 147 VAL A N 1
ATOM 1189 C CA . VAL A 1 147 ? 10.939 10.366 -40.523 1.00 59.72 147 VAL A CA 1
ATOM 1190 C C . VAL A 1 147 ? 10.379 9.305 -41.464 1.00 59.72 147 VAL A C 1
ATOM 1192 O O . VAL A 1 147 ? 9.200 8.968 -41.406 1.00 59.72 147 VAL A O 1
ATOM 1195 N N . THR A 1 148 ? 11.229 8.756 -42.333 1.00 55.50 148 THR A N 1
ATOM 1196 C CA . THR A 1 148 ? 10.863 7.623 -43.196 1.00 55.50 148 THR A CA 1
ATOM 1197 C C . THR A 1 148 ? 11.420 6.341 -42.581 1.00 55.50 148 THR A C 1
ATOM 1199 O O . THR A 1 148 ? 12.636 6.195 -42.466 1.00 55.50 148 THR A O 1
ATOM 1202 N N . LEU A 1 149 ? 10.552 5.412 -42.168 1.00 51.94 149 LEU A N 1
ATOM 1203 C CA . LEU A 1 149 ? 10.971 4.120 -41.614 1.00 51.94 149 LEU A CA 1
ATOM 1204 C C . LEU A 1 149 ? 11.627 3.244 -42.705 1.00 51.94 149 LEU A C 1
ATOM 1206 O O . LEU A 1 149 ? 11.028 3.054 -43.769 1.00 51.94 149 LEU A O 1
ATOM 1210 N N . PRO A 1 150 ? 12.825 2.672 -42.473 1.00 55.47 150 PRO A N 1
ATOM 1211 C CA . PRO A 1 150 ? 13.475 1.801 -43.450 1.00 55.47 150 PRO A CA 1
ATOM 1212 C C . PRO A 1 150 ? 12.679 0.508 -43.691 1.00 55.47 150 PRO A C 1
ATOM 1214 O O . PRO A 1 150 ? 12.475 -0.292 -42.780 1.00 55.47 150 PRO A O 1
ATOM 1217 N N . ARG A 1 151 ? 12.288 0.254 -44.949 1.00 51.09 151 ARG A N 1
ATOM 1218 C CA . ARG A 1 151 ? 11.539 -0.949 -45.380 1.00 51.09 151 ARG A CA 1
ATOM 1219 C C . ARG A 1 151 ? 12.220 -2.282 -45.026 1.00 51.09 151 ARG A C 1
ATOM 1221 O O . ARG A 1 151 ? 11.529 -3.278 -44.862 1.00 51.09 151 ARG A O 1
ATOM 1228 N N . GLN A 1 152 ? 13.547 -2.303 -44.882 1.00 52.62 152 GLN A N 1
ATOM 1229 C CA . GLN A 1 152 ? 14.326 -3.507 -44.551 1.00 52.62 152 GLN A CA 1
ATOM 1230 C C . GLN A 1 152 ? 14.144 -4.008 -43.106 1.00 52.62 152 GLN A C 1
ATOM 1232 O O . GLN A 1 152 ? 14.544 -5.128 -42.806 1.00 52.62 152 GLN A O 1
ATOM 1237 N N . LEU A 1 153 ? 13.535 -3.222 -42.211 1.00 52.88 153 LEU A N 1
ATOM 1238 C CA . LEU A 1 153 ? 13.290 -3.637 -40.823 1.00 52.88 153 LEU A CA 1
ATOM 1239 C C . LEU A 1 153 ? 12.086 -4.583 -40.669 1.00 52.88 153 LEU A C 1
ATOM 1241 O O . LEU A 1 153 ? 12.008 -5.287 -39.668 1.00 52.88 153 LEU A O 1
ATOM 1245 N N . ALA A 1 154 ? 11.160 -4.624 -41.633 1.00 53.00 154 ALA A N 1
ATOM 1246 C CA . ALA A 1 154 ? 9.880 -5.317 -41.465 1.00 53.00 154 ALA A CA 1
ATOM 1247 C C . ALA A 1 154 ? 9.999 -6.854 -41.458 1.00 53.00 154 ALA A C 1
ATOM 1249 O O . ALA A 1 154 ? 9.389 -7.512 -40.614 1.00 53.00 154 ALA A O 1
ATOM 1250 N N . ASP A 1 155 ? 10.814 -7.426 -42.348 1.00 50.75 155 ASP A N 1
ATOM 1251 C CA . ASP A 1 155 ? 10.887 -8.885 -42.521 1.00 50.75 155 ASP A CA 1
ATOM 1252 C C . ASP A 1 155 ? 11.754 -9.556 -41.441 1.00 50.75 155 ASP A C 1
ATOM 1254 O O . ASP A 1 155 ? 11.395 -10.603 -40.898 1.00 50.75 155 ASP A O 1
ATOM 1258 N N . THR A 1 156 ? 12.857 -8.914 -41.046 1.00 54.06 156 THR A N 1
ATOM 1259 C CA . THR A 1 156 ? 13.752 -9.393 -39.979 1.00 54.06 156 THR A CA 1
ATOM 1260 C C . THR A 1 156 ? 13.094 -9.280 -38.599 1.00 54.06 156 THR A C 1
ATOM 1262 O O . THR A 1 156 ? 13.247 -10.170 -37.761 1.00 54.06 156 THR A O 1
ATOM 1265 N N . ALA A 1 157 ? 12.289 -8.235 -38.367 1.00 53.09 157 ALA A N 1
ATOM 1266 C CA . ALA A 1 157 ? 11.573 -8.041 -37.105 1.00 53.09 157 ALA A CA 1
ATOM 1267 C C . ALA A 1 157 ? 10.589 -9.181 -36.796 1.00 53.09 157 ALA A C 1
ATOM 1269 O O . ALA A 1 157 ? 10.424 -9.540 -35.633 1.00 53.09 157 ALA A O 1
ATOM 1270 N N . SER A 1 158 ? 9.978 -9.799 -37.813 1.00 59.66 158 SER A N 1
ATOM 1271 C CA . SER A 1 158 ? 8.995 -10.870 -37.605 1.00 59.66 158 SER A CA 1
ATOM 1272 C C . SER A 1 158 ? 9.619 -12.134 -36.997 1.00 59.66 158 SER A C 1
ATOM 1274 O O . SER A 1 158 ? 9.080 -12.694 -36.042 1.00 59.66 158 SER A O 1
ATOM 1276 N N . ASN A 1 159 ? 10.801 -12.548 -37.470 1.00 62.66 159 ASN A N 1
ATOM 1277 C CA . ASN A 1 159 ? 11.494 -13.733 -36.948 1.00 62.66 159 ASN A CA 1
ATOM 1278 C C . ASN A 1 159 ? 12.021 -13.504 -35.516 1.00 62.66 159 ASN A C 1
ATOM 1280 O O . ASN A 1 159 ? 11.825 -14.335 -34.630 1.00 62.66 159 ASN A O 1
ATOM 1284 N N . HIS A 1 160 ? 12.595 -12.329 -35.245 1.00 59.75 160 HIS A N 1
ATOM 1285 C CA . HIS A 1 160 ? 13.096 -11.992 -33.909 1.00 59.75 160 HIS A CA 1
ATOM 1286 C C . HIS A 1 160 ? 11.979 -11.816 -32.871 1.00 59.75 160 HIS A C 1
ATOM 1288 O O . HIS A 1 160 ? 12.149 -12.206 -31.718 1.00 59.75 160 HIS A O 1
ATOM 1294 N N . VAL A 1 161 ? 10.807 -11.305 -33.268 1.00 58.97 161 VAL A N 1
ATOM 1295 C CA . VAL A 1 161 ? 9.626 -11.256 -32.390 1.00 58.97 161 VAL A CA 1
ATOM 1296 C C . VAL A 1 161 ? 9.144 -12.665 -32.031 1.00 58.97 161 VAL A C 1
ATOM 1298 O O . VAL A 1 161 ? 8.764 -12.896 -30.886 1.00 58.97 161 VAL A O 1
ATOM 1301 N N . GLN A 1 162 ? 9.202 -13.628 -32.957 1.00 66.06 162 GLN A N 1
ATOM 1302 C CA . GLN A 1 162 ? 8.853 -15.023 -32.659 1.00 66.06 162 GLN A CA 1
ATOM 1303 C C . GLN A 1 162 ? 9.863 -15.691 -31.718 1.00 66.06 162 GLN A C 1
ATOM 1305 O O . GLN A 1 162 ? 9.459 -16.358 -30.767 1.00 66.06 162 GLN A O 1
ATOM 1310 N N . GLN A 1 163 ? 11.164 -15.461 -31.918 1.00 68.12 163 GLN A N 1
ATOM 1311 C CA . GLN A 1 163 ? 12.206 -15.930 -30.995 1.00 68.12 163 GLN A CA 1
ATOM 1312 C C . GLN A 1 163 ? 12.041 -15.326 -29.595 1.00 68.12 163 GLN A C 1
ATOM 1314 O O . GLN A 1 163 ? 12.180 -16.028 -28.596 1.00 68.12 163 GLN A O 1
ATOM 1319 N N . TYR A 1 164 ? 11.670 -14.048 -29.524 1.00 67.19 164 TYR A N 1
ATOM 1320 C CA . TYR A 1 164 ? 11.359 -13.361 -28.278 1.00 67.19 164 TYR A CA 1
ATOM 1321 C C . TYR A 1 164 ? 10.146 -13.961 -27.557 1.00 67.19 164 TYR A C 1
ATOM 1323 O O . TYR A 1 164 ? 10.227 -14.267 -26.369 1.00 67.19 164 TYR A O 1
ATOM 1331 N N . ILE A 1 165 ? 9.031 -14.169 -28.270 1.00 66.25 165 ILE A N 1
ATOM 1332 C CA . ILE A 1 165 ? 7.828 -14.823 -27.728 1.00 66.25 165 ILE A CA 1
ATOM 1333 C C . ILE A 1 165 ? 8.185 -16.202 -27.172 1.00 66.25 165 ILE A C 1
ATOM 1335 O O . ILE A 1 165 ? 7.779 -16.540 -26.061 1.00 66.25 165 ILE A O 1
ATOM 1339 N N . TRP A 1 166 ? 8.961 -16.976 -27.932 1.00 75.12 166 TRP A N 1
ATOM 1340 C CA . TRP A 1 166 ? 9.397 -18.306 -27.529 1.00 75.12 166 TRP A CA 1
ATOM 1341 C C . TRP A 1 166 ? 10.259 -18.264 -26.264 1.00 75.12 166 TRP A C 1
ATOM 1343 O O . TRP A 1 166 ? 9.953 -18.972 -25.307 1.00 75.12 166 TRP A O 1
ATOM 1353 N N . PHE A 1 167 ? 11.274 -17.394 -26.213 1.00 76.31 167 PHE A N 1
ATOM 1354 C CA . PHE A 1 167 ? 12.120 -17.232 -25.029 1.00 76.31 167 PHE A CA 1
ATOM 1355 C C . PHE A 1 167 ? 11.306 -16.824 -23.802 1.00 76.31 167 PHE A C 1
ATOM 1357 O O . PHE A 1 167 ? 11.450 -17.422 -22.742 1.00 76.31 167 PHE A O 1
ATOM 1364 N N . MET A 1 168 ? 10.422 -15.837 -23.946 1.00 72.81 168 MET A N 1
ATOM 1365 C CA . MET A 1 168 ? 9.582 -15.374 -22.847 1.00 72.81 168 MET A CA 1
ATOM 1366 C C . MET A 1 168 ? 8.648 -16.475 -22.342 1.00 72.81 168 MET A C 1
ATOM 1368 O O . MET A 1 168 ? 8.458 -16.599 -21.134 1.00 72.81 168 MET A O 1
ATOM 1372 N N . GLY A 1 169 ? 8.121 -17.303 -23.248 1.00 70.00 169 GLY A N 1
ATOM 1373 C CA . GLY A 1 169 ? 7.387 -18.517 -22.901 1.00 70.00 169 GLY A CA 1
ATOM 1374 C C . GLY A 1 169 ? 8.243 -19.489 -22.090 1.00 70.00 169 GLY A C 1
ATOM 1375 O O . GLY A 1 169 ? 7.840 -19.874 -21.001 1.00 70.00 169 GLY A O 1
ATOM 1376 N N . GLN A 1 170 ? 9.456 -19.804 -22.555 1.00 70.00 170 GLN A N 1
ATOM 1377 C CA . GLN A 1 170 ? 10.380 -20.714 -21.864 1.00 70.00 170 GLN A CA 1
ATOM 1378 C C . GLN A 1 170 ? 10.835 -20.187 -20.498 1.00 70.00 170 GLN A C 1
ATOM 1380 O O . GLN A 1 170 ? 10.845 -20.935 -19.526 1.00 70.00 170 GLN A O 1
ATOM 1385 N N . ALA A 1 171 ? 11.183 -18.904 -20.393 1.00 65.81 171 ALA A N 1
ATOM 1386 C CA . ALA A 1 171 ? 11.567 -18.280 -19.131 1.00 65.81 171 ALA A CA 1
ATOM 1387 C C . ALA A 1 171 ? 10.401 -18.303 -18.134 1.00 65.81 171 ALA A C 1
ATOM 1389 O O . ALA A 1 171 ? 10.596 -18.624 -16.963 1.00 65.81 171 ALA A O 1
ATOM 1390 N N . CYS A 1 172 ? 9.177 -18.033 -18.603 1.00 62.47 172 CYS A N 1
ATOM 1391 C CA . CYS A 1 172 ? 7.983 -18.185 -17.781 1.00 62.47 172 CYS A CA 1
ATOM 1392 C C . CYS A 1 172 ? 7.769 -19.644 -17.382 1.00 62.47 172 CYS A C 1
ATOM 1394 O O . CYS A 1 172 ? 7.543 -19.888 -16.207 1.00 62.47 172 CYS A O 1
ATOM 1396 N N . ASP A 1 173 ? 7.888 -20.605 -18.299 1.00 60.84 173 ASP A N 1
ATOM 1397 C CA . ASP A 1 173 ? 7.714 -22.035 -18.020 1.00 60.84 173 ASP A CA 1
ATOM 1398 C C . ASP A 1 173 ? 8.718 -22.541 -16.974 1.00 60.84 173 ASP A C 1
ATOM 1400 O O . ASP A 1 173 ? 8.316 -23.220 -16.030 1.00 60.84 173 ASP A O 1
ATOM 1404 N N . ILE A 1 174 ? 9.992 -22.141 -17.076 1.00 63.03 174 ILE A N 1
ATOM 1405 C CA . ILE A 1 174 ? 11.058 -22.459 -16.109 1.00 63.03 174 ILE A CA 1
ATOM 1406 C C . ILE A 1 174 ? 10.732 -21.898 -14.716 1.00 63.03 174 ILE A C 1
ATOM 1408 O O . ILE A 1 174 ? 10.962 -22.568 -13.706 1.00 63.03 174 ILE A O 1
ATOM 1412 N N . LEU A 1 175 ? 10.171 -20.688 -14.647 1.00 51.28 175 LEU A N 1
ATOM 1413 C CA . LEU A 1 175 ? 9.726 -20.072 -13.391 1.00 51.28 175 LEU A CA 1
ATOM 1414 C C . LEU A 1 175 ? 8.421 -20.697 -12.859 1.00 51.28 175 LEU A C 1
ATOM 1416 O O . LEU A 1 175 ? 8.217 -20.785 -11.645 1.00 51.28 175 LEU A O 1
ATOM 1420 N N . LEU A 1 176 ? 7.549 -21.154 -13.763 1.00 54.69 176 LEU A N 1
ATOM 1421 C CA . LEU A 1 176 ? 6.196 -21.637 -13.497 1.00 54.69 176 LEU A CA 1
ATOM 1422 C C . LEU A 1 176 ? 6.139 -23.111 -13.082 1.00 54.69 176 LEU A C 1
ATOM 1424 O O . LEU A 1 176 ? 5.313 -23.458 -12.235 1.00 54.69 176 LEU A O 1
ATOM 1428 N N . ASN A 1 177 ? 6.961 -24.004 -13.645 1.00 57.00 177 ASN A N 1
ATOM 1429 C CA . ASN A 1 177 ? 6.945 -25.441 -13.349 1.00 57.00 177 ASN A CA 1
ATOM 1430 C C . ASN A 1 177 ? 8.259 -26.160 -13.705 1.00 57.00 177 ASN A C 1
ATOM 1432 O O . ASN A 1 177 ? 8.989 -25.760 -14.601 1.00 57.00 177 ASN A O 1
ATOM 1436 N N . LYS A 1 178 ? 8.537 -27.267 -12.989 1.00 45.22 178 LYS A N 1
ATOM 1437 C CA . LYS A 1 178 ? 9.696 -28.145 -13.214 1.00 45.22 178 LYS A CA 1
ATOM 1438 C C . LYS A 1 178 ? 9.818 -28.502 -14.695 1.00 45.22 178 LYS A C 1
ATOM 1440 O O . LYS A 1 178 ? 8.836 -28.922 -15.298 1.00 45.22 178 LYS A O 1
ATOM 1445 N N . VAL A 1 179 ? 11.045 -28.444 -15.202 1.00 38.81 179 VAL A N 1
ATOM 1446 C CA . VAL A 1 179 ? 11.498 -29.253 -16.333 1.00 38.81 179 VAL A CA 1
ATOM 1447 C C . VAL A 1 179 ? 10.969 -30.682 -16.159 1.00 38.81 179 VAL A C 1
ATOM 1449 O O . VAL A 1 179 ? 11.468 -31.427 -15.325 1.00 38.81 179 VAL A O 1
ATOM 1452 N N . ASP A 1 180 ? 9.930 -31.019 -16.914 1.00 43.47 180 ASP A N 1
ATOM 1453 C CA . ASP A 1 180 ? 9.846 -32.263 -17.667 1.00 43.47 180 ASP A CA 1
ATOM 1454 C C . ASP A 1 180 ? 9.447 -31.847 -19.084 1.00 43.47 180 ASP A C 1
ATOM 1456 O O . ASP A 1 180 ? 8.316 -31.464 -19.389 1.00 43.47 180 ASP A O 1
ATOM 1460 N N . SER A 1 181 ? 10.460 -31.807 -19.936 1.00 39.78 181 SER A N 1
ATOM 1461 C CA . SER A 1 181 ? 10.420 -31.422 -21.337 1.00 39.78 181 SER A CA 1
ATOM 1462 C C . SER A 1 181 ? 9.558 -32.406 -22.129 1.00 39.78 181 SER A C 1
ATOM 1464 O O . SER A 1 181 ? 10.102 -33.411 -22.561 1.00 39.78 181 SER A O 1
ATOM 1466 N N . ASN A 1 182 ? 8.240 -32.164 -22.284 1.00 41.16 182 ASN A N 1
ATOM 1467 C CA . ASN A 1 182 ? 7.382 -32.749 -23.346 1.00 41.16 182 ASN A CA 1
ATOM 1468 C C . ASN A 1 182 ? 5.888 -32.320 -23.296 1.00 41.16 182 ASN A C 1
ATOM 1470 O O . ASN A 1 182 ? 5.003 -33.175 -23.248 1.00 41.16 182 ASN A O 1
ATOM 1474 N N . SER A 1 183 ? 5.527 -31.030 -23.369 1.00 35.00 183 SER A N 1
ATOM 1475 C CA . SER A 1 183 ? 4.122 -30.704 -23.706 1.00 35.00 183 SER A CA 1
ATOM 1476 C C . SER A 1 183 ? 3.944 -29.427 -24.529 1.00 35.00 183 SER A C 1
ATOM 1478 O O . SER A 1 183 ? 4.573 -28.407 -24.276 1.00 35.00 183 SER A O 1
ATOM 1480 N N . ALA A 1 184 ? 3.111 -29.542 -25.567 1.00 38.44 184 ALA A N 1
ATOM 1481 C CA . ALA A 1 184 ? 2.820 -28.523 -26.569 1.00 38.44 184 ALA A CA 1
ATOM 1482 C C . ALA A 1 184 ? 1.727 -27.544 -26.100 1.00 38.44 184 ALA A C 1
ATOM 1484 O O . ALA A 1 184 ? 0.750 -27.944 -25.467 1.00 38.44 184 ALA A O 1
ATOM 1485 N N . VAL A 1 185 ? 1.889 -26.268 -26.460 1.00 33.47 185 VAL A N 1
ATOM 1486 C CA . VAL A 1 185 ? 1.034 -25.133 -26.069 1.00 33.47 185 VAL A CA 1
ATOM 1487 C C . VAL A 1 185 ? -0.124 -24.934 -27.064 1.00 33.47 185 VAL A C 1
ATOM 1489 O O . VAL A 1 185 ? 0.084 -24.957 -28.276 1.00 33.47 185 VAL A O 1
ATOM 1492 N N . LEU A 1 186 ? -1.341 -24.702 -26.552 1.00 32.00 186 LEU A N 1
ATOM 1493 C CA . LEU A 1 186 ? -2.550 -24.315 -27.306 1.00 32.00 186 LEU A CA 1
ATOM 1494 C C . LEU A 1 186 ? -2.808 -22.792 -27.226 1.00 32.00 186 LEU A C 1
ATOM 1496 O O . LEU A 1 186 ? -2.435 -22.176 -26.226 1.00 32.00 186 LEU A O 1
ATOM 1500 N N . PRO A 1 187 ? -3.482 -22.168 -28.218 1.00 31.83 187 PRO A N 1
ATOM 1501 C CA . PRO A 1 187 ? -3.673 -20.721 -28.256 1.00 31.83 187 PRO A CA 1
ATOM 1502 C C . PRO A 1 187 ? -4.934 -20.276 -27.497 1.00 31.83 187 PRO A C 1
ATOM 1504 O O . PRO A 1 187 ? -6.019 -20.830 -27.676 1.00 31.83 187 PRO A O 1
ATOM 1507 N N . LEU A 1 188 ? -4.803 -19.217 -26.695 1.00 28.08 188 LEU A N 1
ATOM 1508 C CA . LEU A 1 188 ? -5.917 -18.512 -26.058 1.00 28.08 188 LEU A CA 1
ATOM 1509 C C . LEU A 1 188 ? -6.335 -17.305 -26.910 1.00 28.08 188 LEU A C 1
ATOM 1511 O O . LEU A 1 188 ? -5.584 -16.343 -27.061 1.00 28.08 188 LEU A O 1
ATOM 1515 N N . GLN A 1 189 ? -7.560 -17.351 -27.436 1.00 30.73 189 GLN A N 1
ATOM 1516 C CA . GLN A 1 189 ? -8.308 -16.176 -27.882 1.00 30.73 189 GLN A CA 1
ATOM 1517 C C . GLN A 1 189 ? -9.145 -15.637 -26.719 1.00 30.73 189 GLN A C 1
ATOM 1519 O O . GLN A 1 189 ? -9.806 -16.400 -26.018 1.00 30.73 189 GLN A O 1
ATOM 1524 N N . GLY A 1 190 ? -9.165 -14.316 -26.552 1.00 26.48 190 GLY A N 1
ATOM 1525 C CA . GLY A 1 190 ? -10.076 -13.651 -25.626 1.00 26.48 190 GLY A CA 1
ATOM 1526 C C . GLY A 1 190 ? -9.803 -12.156 -25.520 1.00 26.48 190 GLY A C 1
ATOM 1527 O O . GLY A 1 190 ? -8.877 -11.727 -24.839 1.00 26.48 190 GLY A O 1
ATOM 1528 N N . THR A 1 191 ? -10.616 -11.360 -26.208 1.00 36.81 191 THR A N 1
ATOM 1529 C CA . THR A 1 191 ? -10.671 -9.898 -26.096 1.00 36.81 191 THR A CA 1
ATOM 1530 C C . THR A 1 191 ? -11.298 -9.488 -24.766 1.00 36.81 191 THR A C 1
ATOM 1532 O O . THR A 1 191 ? -12.366 -9.993 -24.424 1.00 36.81 191 THR A O 1
ATOM 1535 N N . CYS A 1 192 ? -10.705 -8.528 -24.054 1.00 23.58 192 CYS A N 1
ATOM 1536 C CA . CYS A 1 192 ? -11.375 -7.872 -22.934 1.00 23.58 192 CYS A CA 1
ATOM 1537 C C . CYS A 1 192 ? -11.094 -6.364 -22.949 1.00 23.58 192 CYS A C 1
ATOM 1539 O O . CYS A 1 192 ? -9.953 -5.929 -22.799 1.00 23.58 192 CYS A O 1
ATOM 1541 N N . SER A 1 193 ? -12.157 -5.589 -23.153 1.00 37.69 193 SER A N 1
ATOM 1542 C CA . SER A 1 193 ? -12.259 -4.164 -22.845 1.00 37.69 193 SER A CA 1
ATOM 1543 C C . SER A 1 193 ? -13.074 -4.028 -21.562 1.00 37.69 193 SER A C 1
ATOM 1545 O O . SER A 1 193 ? -14.174 -4.580 -21.500 1.00 37.69 193 SER A O 1
ATOM 1547 N N . LEU A 1 194 ? -12.595 -3.285 -20.565 1.00 30.55 194 LEU A N 1
ATOM 1548 C CA . LEU A 1 194 ? -13.442 -2.890 -19.440 1.00 30.55 194 LEU A CA 1
ATOM 1549 C C . LEU A 1 194 ? -13.028 -1.525 -18.889 1.00 30.55 194 LEU A C 1
ATOM 1551 O O . LEU A 1 194 ? -12.001 -1.366 -18.236 1.00 30.55 194 LEU A O 1
ATOM 1555 N N . GLU A 1 195 ? -13.872 -0.549 -19.213 1.00 32.78 195 GLU A N 1
ATOM 1556 C CA . GLU A 1 195 ? -13.938 0.786 -18.635 1.00 32.78 195 GLU A CA 1
ATOM 1557 C C . GLU A 1 195 ? -14.342 0.716 -17.153 1.00 32.78 195 GLU A C 1
ATOM 1559 O O . GLU A 1 195 ? -15.197 -0.075 -16.745 1.00 32.78 195 GLU A O 1
ATOM 1564 N N . VAL A 1 196 ? -13.738 1.583 -16.343 1.00 32.66 196 VAL A N 1
ATOM 1565 C CA . VAL A 1 196 ? -13.976 1.719 -14.901 1.00 32.66 196 VAL A CA 1
ATOM 1566 C C . VAL A 1 196 ? -15.364 2.334 -14.656 1.00 32.66 196 VAL A C 1
ATOM 1568 O O . VAL A 1 196 ? -15.556 3.535 -14.816 1.00 32.66 196 VAL A O 1
ATOM 1571 N N . LYS A 1 197 ? -16.339 1.506 -14.252 1.00 29.12 197 LYS A N 1
ATOM 1572 C CA . LYS A 1 197 ? -17.712 1.902 -13.852 1.00 29.12 197 LYS A CA 1
ATOM 1573 C C . LYS A 1 197 ? -18.106 1.431 -12.440 1.00 29.12 197 LYS A C 1
ATOM 1575 O O . LYS A 1 197 ? -19.254 1.081 -12.178 1.00 29.12 197 LYS A O 1
ATOM 1580 N N . SER A 1 198 ? -17.187 1.369 -11.483 1.00 31.09 198 SER A N 1
ATOM 1581 C CA . SER A 1 198 ? -17.509 0.989 -10.091 1.00 31.09 198 SER A CA 1
ATOM 1582 C C . SER A 1 198 ? -16.498 1.680 -9.170 1.00 31.09 198 SER A C 1
ATOM 1584 O O . SER A 1 198 ? -15.321 1.657 -9.490 1.00 31.09 198 SER A O 1
ATOM 1586 N N . VAL A 1 199 ? -16.849 2.375 -8.080 1.00 35.34 199 VAL A N 1
ATOM 1587 C CA . VAL A 1 199 ? -17.502 1.863 -6.865 1.00 35.34 199 VAL A CA 1
ATOM 1588 C C . VAL A 1 199 ? -18.129 3.029 -6.063 1.00 35.34 199 VAL A C 1
ATOM 1590 O O . VAL A 1 199 ? -17.414 3.825 -5.475 1.00 35.34 199 VAL A O 1
ATOM 1593 N N . PHE A 1 200 ? -19.460 3.075 -5.954 1.00 40.19 200 PHE A N 1
ATOM 1594 C CA . PHE A 1 200 ? -20.197 3.750 -4.864 1.00 40.19 200 PHE A CA 1
ATOM 1595 C C . PHE A 1 200 ? -21.329 2.819 -4.400 1.00 40.19 200 PHE A C 1
ATOM 1597 O O . PHE A 1 200 ? -22.509 3.141 -4.472 1.00 40.19 200 PHE A O 1
ATOM 1604 N N . ARG A 1 201 ? -20.976 1.582 -4.025 1.00 41.47 201 ARG A N 1
ATOM 1605 C CA . ARG A 1 201 ? -21.940 0.534 -3.625 1.00 41.47 201 ARG A CA 1
ATOM 1606 C C . ARG A 1 201 ? -22.157 0.403 -2.117 1.00 41.47 201 ARG A C 1
ATOM 1608 O O . ARG A 1 201 ? -22.806 -0.538 -1.677 1.00 41.47 201 ARG A O 1
ATOM 1615 N N . GLY A 1 202 ? -21.639 1.323 -1.319 1.00 44.72 202 GLY A N 1
ATOM 1616 C CA . GLY A 1 202 ? -21.951 1.372 0.102 1.00 44.72 202 GLY A CA 1
ATOM 1617 C C . GLY A 1 202 ? -22.968 2.462 0.387 1.00 44.72 202 GLY A C 1
ATOM 1618 O O . GLY A 1 202 ? -23.026 3.453 -0.323 1.00 44.72 202 GLY A O 1
ATOM 1619 N N . ILE A 1 203 ? -23.669 2.332 1.501 1.00 52.41 203 ILE A N 1
ATOM 1620 C CA . ILE A 1 203 ? -24.247 3.474 2.214 1.00 52.41 203 ILE A CA 1
ATOM 1621 C C . ILE A 1 203 ? -25.583 4.006 1.697 1.00 52.41 203 ILE A C 1
ATOM 1623 O O . ILE A 1 203 ? -25.709 5.183 1.397 1.00 52.41 203 ILE A O 1
ATOM 1627 N N . THR A 1 204 ? -26.618 3.175 1.671 1.00 54.81 204 THR A N 1
ATOM 1628 C CA . THR A 1 204 ? -27.989 3.644 1.976 1.00 54.81 204 THR A CA 1
ATOM 1629 C C . THR A 1 204 ? -28.922 2.461 2.229 1.00 54.81 204 THR A C 1
ATOM 1631 O O . THR A 1 204 ? -30.015 2.374 1.683 1.00 54.81 204 THR A O 1
ATOM 1634 N N . PHE A 1 205 ? -28.485 1.465 3.000 1.00 54.19 205 PHE A N 1
ATOM 1635 C CA . PHE A 1 205 ? -29.310 0.273 3.197 1.00 54.19 205 PHE A CA 1
ATOM 1636 C C . PHE A 1 205 ? -30.556 0.641 4.019 1.00 54.19 205 PHE A C 1
ATOM 1638 O O . PHE A 1 205 ? -30.464 0.839 5.227 1.00 54.19 205 PHE A O 1
ATOM 1645 N N . GLY A 1 206 ? -31.706 0.757 3.348 1.00 54.69 206 GLY A N 1
ATOM 1646 C CA . GLY A 1 206 ? -32.976 1.166 3.950 1.00 54.69 206 GLY A CA 1
ATOM 1647 C C . GLY A 1 206 ? -33.607 2.418 3.340 1.00 54.69 206 GLY A C 1
ATOM 1648 O O . GLY A 1 206 ? -34.807 2.602 3.558 1.00 54.69 206 GLY A O 1
ATOM 1649 N N . SER A 1 207 ? -32.865 3.210 2.549 1.00 63.72 207 SER A N 1
ATOM 1650 C CA . SER A 1 207 ? -33.432 4.334 1.789 1.00 63.72 207 SER A CA 1
ATOM 1651 C C . SER A 1 207 ? -34.413 3.833 0.729 1.00 63.72 207 SER A C 1
ATOM 1653 O O . SER A 1 207 ? -34.263 2.719 0.216 1.00 63.72 207 SER A O 1
ATOM 1655 N N . ASP A 1 208 ? -35.387 4.659 0.353 1.00 67.12 208 ASP A N 1
ATOM 1656 C CA . ASP A 1 208 ? -36.390 4.283 -0.651 1.00 67.12 208 ASP A CA 1
ATOM 1657 C C . ASP A 1 208 ? -35.751 3.882 -1.987 1.00 67.12 208 ASP A C 1
ATOM 1659 O O . ASP A 1 208 ? -36.156 2.901 -2.610 1.00 67.12 208 ASP A O 1
ATOM 1663 N N . PHE A 1 209 ? -34.672 4.559 -2.387 1.00 66.69 209 PHE A N 1
ATOM 1664 C CA . PHE A 1 209 ? -33.980 4.243 -3.633 1.00 66.69 209 PHE A CA 1
ATOM 1665 C C . PHE A 1 209 ? -33.155 2.950 -3.552 1.00 66.69 209 PHE A C 1
ATOM 1667 O O . PHE A 1 209 ? -33.051 2.244 -4.549 1.00 66.69 209 PHE A O 1
ATOM 1674 N N . SER A 1 210 ? -32.634 2.574 -2.376 1.00 63.00 210 SER A N 1
ATOM 1675 C CA . SER A 1 210 ? -31.971 1.272 -2.192 1.00 63.00 210 SER A CA 1
ATOM 1676 C C . SER A 1 210 ? -32.945 0.093 -2.305 1.00 63.00 210 SER A C 1
ATOM 1678 O O . SER A 1 210 ? -32.551 -1.001 -2.708 1.00 63.00 210 SER A O 1
ATOM 1680 N N . ARG A 1 211 ? -34.228 0.316 -1.975 1.00 68.38 211 ARG A N 1
ATOM 1681 C CA . ARG A 1 211 ? -35.304 -0.685 -2.082 1.00 68.38 211 ARG A CA 1
ATOM 1682 C C . ARG A 1 211 ? -35.863 -0.796 -3.499 1.00 68.38 211 ARG A C 1
ATOM 1684 O O . ARG A 1 211 ? -36.370 -1.853 -3.861 1.00 68.38 211 ARG A O 1
ATOM 1691 N N . ALA A 1 212 ? -35.768 0.272 -4.290 1.00 70.81 212 ALA A N 1
ATOM 1692 C CA . ALA A 1 212 ? -36.290 0.335 -5.654 1.00 70.81 212 ALA A CA 1
ATOM 1693 C C . ALA A 1 212 ? -35.429 -0.414 -6.692 1.00 70.81 212 ALA A C 1
ATOM 1695 O O . ALA A 1 212 ? -35.889 -0.646 -7.809 1.00 70.81 212 ALA A O 1
ATOM 1696 N N . GLY A 1 213 ? -34.203 -0.815 -6.338 1.00 56.84 213 GLY A N 1
ATOM 1697 C CA . GLY A 1 213 ? -33.306 -1.585 -7.201 1.00 56.84 213 GLY A CA 1
ATOM 1698 C C . GLY A 1 213 ? -31.881 -1.024 -7.237 1.00 56.84 213 GLY A C 1
ATOM 1699 O O . GLY A 1 213 ? -31.520 -0.179 -6.420 1.00 56.84 213 GLY A O 1
ATOM 1700 N N . PRO A 1 214 ? -31.029 -1.505 -8.159 1.00 52.66 214 PRO A N 1
ATOM 1701 C CA . PRO A 1 214 ? -29.667 -1.006 -8.305 1.00 52.66 214 PRO A CA 1
ATOM 1702 C C . PRO A 1 214 ? -29.674 0.467 -8.729 1.00 52.66 214 PRO A C 1
ATOM 1704 O O . PRO A 1 214 ? -30.133 0.794 -9.821 1.00 52.66 214 PRO A O 1
ATOM 1707 N N . VAL A 1 215 ? -29.128 1.344 -7.888 1.00 61.78 215 VAL A N 1
ATOM 1708 C CA . VAL A 1 215 ? -28.962 2.770 -8.198 1.00 61.78 215 VAL A CA 1
ATOM 1709 C C . VAL A 1 215 ? -27.499 3.055 -8.510 1.00 61.78 215 VAL A C 1
ATOM 1711 O O . VAL A 1 215 ? -26.598 2.613 -7.796 1.00 61.78 215 VAL A O 1
ATOM 1714 N N . THR A 1 216 ? -27.266 3.790 -9.592 1.00 61.16 216 THR A N 1
ATOM 1715 C CA . THR A 1 216 ? -25.951 4.306 -9.982 1.00 61.16 216 THR A CA 1
ATOM 1716 C C . THR A 1 216 ? -25.982 5.825 -9.949 1.00 61.16 216 THR A C 1
ATOM 1718 O O . THR A 1 216 ? -26.917 6.429 -10.469 1.00 61.16 216 THR A O 1
ATOM 1721 N N . PHE A 1 217 ? -24.947 6.435 -9.379 1.00 69.75 217 PHE A N 1
ATOM 1722 C CA . PHE A 1 217 ? -24.758 7.885 -9.377 1.00 69.75 217 PHE A CA 1
ATOM 1723 C C . PHE A 1 217 ? -23.682 8.243 -10.401 1.00 69.75 217 PHE A C 1
ATOM 1725 O O . PHE A 1 217 ? -22.637 7.590 -10.430 1.00 69.75 217 PHE A O 1
ATOM 1732 N N . ASN A 1 218 ? -23.924 9.253 -11.241 1.00 69.38 218 ASN A N 1
ATOM 1733 C CA . ASN A 1 218 ? -22.954 9.669 -12.260 1.00 69.38 218 ASN A CA 1
ATOM 1734 C C . ASN A 1 218 ? -21.932 10.667 -11.703 1.00 69.38 218 ASN A C 1
ATOM 1736 O O . ASN A 1 218 ? -20.889 10.889 -12.314 1.00 69.38 218 ASN A O 1
ATOM 1740 N N . SER A 1 219 ? -22.217 11.268 -10.545 1.00 66.19 219 SER A N 1
ATOM 1741 C CA . SER A 1 219 ? -21.332 12.215 -9.875 1.00 66.19 219 SER A CA 1
ATOM 1742 C C . SER A 1 219 ? -21.476 12.173 -8.347 1.00 66.19 219 SER A C 1
ATOM 1744 O O . SER A 1 219 ? -22.457 11.660 -7.804 1.00 66.19 219 SER A O 1
ATOM 1746 N N . PHE A 1 220 ? -20.508 12.764 -7.639 1.00 53.56 220 PHE A N 1
ATOM 1747 C CA . PHE A 1 220 ? -20.599 12.979 -6.190 1.00 53.56 220 PHE A CA 1
ATOM 1748 C C . PHE A 1 220 ? -21.768 13.904 -5.811 1.00 53.56 220 PHE A C 1
ATOM 1750 O O . PHE A 1 220 ? -22.412 13.692 -4.785 1.00 53.56 220 PHE A O 1
ATOM 1757 N N . ASN A 1 221 ? -22.086 14.896 -6.651 1.00 67.25 221 ASN A N 1
ATOM 1758 C CA . ASN A 1 221 ? -23.225 15.785 -6.424 1.00 67.25 221 ASN A CA 1
ATOM 1759 C C . ASN A 1 221 ? -24.555 15.036 -6.563 1.00 67.25 221 ASN A C 1
ATOM 1761 O O . ASN A 1 221 ? -25.444 15.262 -5.751 1.00 67.25 221 ASN A O 1
ATOM 1765 N N . ASP A 1 222 ? -24.664 14.096 -7.508 1.00 66.38 222 ASP A N 1
ATOM 1766 C CA . ASP A 1 222 ? -25.857 13.254 -7.675 1.00 66.38 222 ASP A CA 1
ATOM 1767 C C . ASP A 1 222 ? -26.105 12.418 -6.415 1.00 66.38 222 ASP A C 1
ATOM 1769 O O . ASP A 1 222 ? -27.227 12.351 -5.913 1.00 66.38 222 ASP A O 1
ATOM 1773 N N . TRP A 1 223 ? -25.043 11.813 -5.871 1.00 73.69 223 TRP A N 1
ATOM 1774 C CA . TRP A 1 223 ? -25.112 11.061 -4.619 1.00 73.69 223 TRP A CA 1
ATOM 1775 C C . TRP A 1 223 ? -25.490 11.966 -3.442 1.00 73.69 223 TRP A C 1
ATOM 1777 O O . TRP A 1 223 ? -26.378 11.628 -2.658 1.00 73.69 223 TRP A O 1
ATOM 1787 N N . LYS A 1 224 ? -24.861 13.142 -3.331 1.00 66.94 224 LYS A N 1
ATOM 1788 C CA . LYS A 1 224 ? -25.130 14.099 -2.253 1.00 66.94 224 LYS A CA 1
ATOM 1789 C C . LYS A 1 224 ? -26.578 14.580 -2.292 1.00 66.94 224 LYS A C 1
ATOM 1791 O O . LYS A 1 224 ? -27.240 14.553 -1.265 1.00 66.94 224 LYS A O 1
ATOM 1796 N N . SER A 1 225 ? -27.098 14.943 -3.463 1.00 77.00 225 SER A N 1
ATOM 1797 C CA . SER A 1 225 ? -28.499 15.337 -3.638 1.00 77.00 225 SER A CA 1
ATOM 1798 C C . SER A 1 225 ? -29.473 14.197 -3.335 1.00 77.00 225 SER A C 1
ATOM 1800 O O . SER A 1 225 ? -30.503 14.441 -2.718 1.00 77.00 225 SER A O 1
ATOM 1802 N N . ALA A 1 226 ? -29.148 12.954 -3.707 1.00 73.38 226 ALA A N 1
ATOM 1803 C CA . ALA A 1 226 ? -29.997 11.793 -3.426 1.00 73.38 226 ALA A CA 1
ATOM 1804 C C . ALA A 1 226 ? -29.995 11.373 -1.948 1.00 73.38 226 ALA A C 1
ATOM 1806 O O . ALA A 1 226 ? -30.939 10.743 -1.477 1.00 73.38 226 ALA A O 1
ATOM 1807 N N . THR A 1 227 ? -28.932 11.697 -1.214 1.00 69.94 227 THR A N 1
ATOM 1808 C CA . THR A 1 227 ? -28.794 11.377 0.213 1.00 69.94 227 THR A CA 1
ATOM 1809 C C . THR A 1 227 ? -29.180 12.534 1.131 1.00 69.94 227 THR A C 1
ATOM 1811 O O . THR A 1 227 ? -29.437 12.325 2.318 1.00 69.94 227 THR A O 1
ATOM 1814 N N . GLN A 1 228 ? -29.283 13.749 0.597 1.00 76.44 228 GLN A N 1
ATOM 1815 C CA . GLN A 1 228 ? -29.693 14.933 1.337 1.00 76.44 228 GLN A CA 1
ATOM 1816 C C . GLN A 1 228 ? -31.132 14.774 1.851 1.00 76.44 228 GLN A C 1
ATOM 1818 O O . GLN A 1 228 ? -32.081 14.695 1.079 1.00 76.44 228 GLN A O 1
ATOM 1823 N N . GLY A 1 229 ? -31.290 14.736 3.176 1.00 73.31 229 GLY A N 1
ATOM 1824 C CA . GLY A 1 229 ? -32.595 14.604 3.836 1.00 73.31 229 GLY A CA 1
ATOM 1825 C C . GLY A 1 229 ? -32.996 13.175 4.209 1.00 73.31 229 GLY A C 1
ATOM 1826 O O . GLY A 1 229 ? -34.051 12.990 4.813 1.00 73.31 229 GLY A O 1
ATOM 1827 N N . LEU A 1 230 ? -32.166 12.169 3.920 1.00 75.44 230 LEU A N 1
ATOM 1828 C CA . LEU A 1 230 ? -32.374 10.836 4.480 1.00 75.44 230 LEU A CA 1
ATOM 1829 C C . LEU A 1 230 ? -32.169 10.845 6.000 1.00 75.44 230 LEU A C 1
ATOM 1831 O O . LEU A 1 230 ? -31.269 11.506 6.523 1.00 75.44 230 LEU A O 1
ATOM 1835 N N . LEU A 1 231 ? -32.979 10.062 6.714 1.00 70.31 231 LEU A N 1
ATOM 1836 C CA . LEU A 1 231 ? -32.799 9.846 8.149 1.00 70.31 231 LEU A CA 1
ATOM 1837 C C . LEU A 1 231 ? -31.449 9.163 8.400 1.00 70.31 231 LEU A C 1
ATOM 1839 O O . LEU A 1 231 ? -31.065 8.281 7.630 1.00 70.31 231 LEU A O 1
ATOM 1843 N N . ALA A 1 232 ? -30.762 9.516 9.493 1.00 60.91 232 ALA A N 1
ATOM 1844 C CA . ALA A 1 232 ? -29.465 8.939 9.883 1.00 60.91 232 ALA A CA 1
ATOM 1845 C C . ALA A 1 232 ? -29.479 7.394 9.916 1.00 60.91 232 ALA A C 1
ATOM 1847 O O . ALA A 1 232 ? -28.492 6.733 9.600 1.00 60.91 232 ALA A O 1
ATOM 1848 N N . GLU A 1 233 ? -30.645 6.827 10.215 1.00 61.88 233 GLU A N 1
ATOM 1849 C CA . GLU A 1 233 ? -30.970 5.398 10.207 1.00 61.88 233 GLU A CA 1
ATOM 1850 C C . GLU A 1 233 ? -30.730 4.722 8.844 1.00 61.88 233 GLU A C 1
ATOM 1852 O O . GLU A 1 233 ? -30.430 3.533 8.773 1.00 61.88 233 GLU A O 1
ATOM 1857 N N . SER A 1 234 ? -30.828 5.489 7.756 1.00 61.66 234 SER A N 1
ATOM 1858 C CA . SER A 1 234 ? -30.719 5.010 6.374 1.00 61.66 234 SER A CA 1
ATOM 1859 C C . SER A 1 234 ? -29.274 4.773 5.937 1.00 61.66 234 SER A C 1
ATOM 1861 O O . SER A 1 234 ? -29.050 4.149 4.903 1.00 61.66 234 SER A O 1
ATOM 1863 N N . PHE A 1 235 ? -28.286 5.282 6.682 1.00 58.38 235 PHE A N 1
ATOM 1864 C CA . PHE A 1 235 ? -26.893 5.324 6.232 1.00 58.38 235 PHE A CA 1
ATOM 1865 C C . PHE A 1 235 ? -26.042 4.147 6.713 1.00 58.38 235 PHE A C 1
ATOM 1867 O O . PHE A 1 235 ? -25.013 3.868 6.105 1.00 58.38 235 PHE A O 1
ATOM 1874 N N . CYS A 1 236 ? -26.443 3.396 7.743 1.00 57.72 236 CYS A N 1
ATOM 1875 C CA . CYS A 1 236 ? -25.578 2.336 8.259 1.00 57.72 236 CYS A CA 1
ATOM 1876 C C . CYS A 1 236 ? -26.340 1.129 8.811 1.00 57.72 236 CYS A C 1
ATOM 1878 O O . CYS A 1 236 ? -26.813 1.117 9.945 1.00 57.72 236 CYS A O 1
ATOM 1880 N N . CYS A 1 237 ? -26.356 0.041 8.039 1.00 57.69 237 CYS A N 1
ATOM 1881 C CA . CYS A 1 237 ? -26.762 -1.261 8.546 1.00 57.69 237 CYS A CA 1
ATOM 1882 C C . CYS A 1 237 ? -25.597 -1.886 9.326 1.00 57.69 237 CYS A C 1
ATOM 1884 O O . CYS A 1 237 ? -24.670 -2.455 8.744 1.00 57.69 237 CYS A O 1
ATOM 1886 N N . GLN A 1 238 ? -25.631 -1.784 10.656 1.00 55.12 238 GLN A N 1
ATOM 1887 C CA . GLN A 1 238 ? -24.577 -2.328 11.519 1.00 55.12 238 GLN A CA 1
ATOM 1888 C C . GLN A 1 238 ? -24.369 -3.843 11.322 1.00 55.12 238 GLN A C 1
ATOM 1890 O O . GLN A 1 238 ? -23.256 -4.334 11.508 1.00 55.12 238 GLN A O 1
ATOM 1895 N N . SER A 1 239 ? -25.401 -4.591 10.910 1.00 58.56 239 SER A N 1
ATOM 1896 C CA . SER A 1 239 ? -25.290 -6.028 10.624 1.00 58.56 239 SER A CA 1
ATOM 1897 C C . SER A 1 239 ? -24.549 -6.339 9.319 1.00 58.56 239 SER A C 1
ATOM 1899 O O . SER A 1 239 ? -23.970 -7.416 9.217 1.00 58.56 239 SER A O 1
ATOM 1901 N N . ALA A 1 240 ? -24.508 -5.412 8.355 1.00 53.75 240 ALA A N 1
ATOM 1902 C CA . ALA A 1 240 ? -23.804 -5.605 7.086 1.00 53.75 240 ALA A CA 1
ATOM 1903 C C . ALA A 1 240 ? -22.290 -5.350 7.203 1.00 53.75 240 ALA A C 1
ATOM 1905 O O . ALA A 1 240 ? -21.496 -6.064 6.596 1.00 53.75 240 ALA A O 1
ATOM 1906 N N . TYR A 1 241 ? -21.886 -4.358 8.005 1.00 65.69 241 TYR A N 1
ATOM 1907 C CA . TYR A 1 241 ? -20.483 -3.922 8.120 1.00 65.69 241 TYR A CA 1
ATOM 1908 C C . TYR A 1 241 ? -19.804 -4.335 9.437 1.00 65.69 241 TYR A C 1
ATOM 1910 O O . TYR A 1 241 ? -18.586 -4.209 9.591 1.00 65.69 241 TYR A O 1
ATOM 1918 N N . GLY A 1 242 ? -20.581 -4.821 10.410 1.00 79.81 242 GLY A N 1
ATOM 1919 C CA . GLY A 1 242 ? -20.121 -5.014 11.782 1.00 79.81 242 GLY A CA 1
ATOM 1920 C C . GLY A 1 242 ? -19.788 -3.689 12.480 1.00 79.81 242 GLY A C 1
ATOM 1921 O O . GLY A 1 242 ? -19.778 -2.615 11.883 1.00 79.81 242 GLY A O 1
ATOM 1922 N N . ALA A 1 243 ? -19.487 -3.752 13.780 1.00 82.19 243 ALA A N 1
ATOM 1923 C CA . ALA A 1 243 ? -19.223 -2.550 14.580 1.00 82.19 243 ALA A CA 1
ATOM 1924 C C . ALA A 1 243 ? -17.992 -1.749 14.110 1.00 82.19 243 ALA A C 1
ATOM 1926 O O . ALA A 1 243 ? -17.998 -0.527 14.197 1.00 82.19 243 ALA A O 1
ATOM 1927 N N . LEU A 1 244 ? -16.953 -2.428 13.604 1.00 84.50 244 LEU A N 1
ATOM 1928 C CA . LEU A 1 244 ? -15.747 -1.763 13.103 1.00 84.50 244 LEU A CA 1
ATOM 1929 C C . LEU A 1 244 ? -15.997 -1.071 11.758 1.00 84.50 244 LEU A C 1
ATOM 1931 O O . LEU A 1 244 ? -15.659 0.096 11.621 1.00 84.50 244 LEU A O 1
ATOM 1935 N N . GLY A 1 245 ? -16.612 -1.758 10.789 1.00 81.81 245 GLY A N 1
ATOM 1936 C CA . GLY A 1 245 ? -16.893 -1.160 9.482 1.00 81.81 245 GLY A CA 1
ATOM 1937 C C . GLY A 1 245 ? -17.865 0.017 9.580 1.00 81.81 245 GLY A C 1
ATOM 1938 O O . GLY A 1 245 ? -17.654 1.032 8.928 1.00 81.81 245 GLY A O 1
ATOM 1939 N N . ALA A 1 246 ? -18.866 -0.078 10.463 1.00 82.00 246 ALA A N 1
ATOM 1940 C CA . ALA A 1 246 ? -19.772 1.031 10.759 1.00 82.00 246 ALA A CA 1
ATOM 1941 C C . ALA A 1 246 ? -19.036 2.262 11.322 1.00 82.00 246 ALA A C 1
ATOM 1943 O O . ALA A 1 246 ? -19.318 3.385 10.914 1.00 82.00 246 ALA A O 1
ATOM 1944 N N . TYR A 1 247 ? -18.080 2.056 12.235 1.00 87.62 247 TYR A N 1
ATOM 1945 C CA . TYR A 1 247 ? -17.271 3.142 12.791 1.00 87.62 247 TYR A CA 1
ATOM 1946 C C . TYR A 1 247 ? -16.362 3.793 11.743 1.00 87.62 247 TYR A C 1
ATOM 1948 O O . TYR A 1 247 ? -16.365 5.015 11.633 1.00 87.62 247 TYR A O 1
ATOM 1956 N N . LEU A 1 248 ? -15.622 2.994 10.965 1.00 86.44 248 LEU A N 1
ATOM 1957 C CA . LEU A 1 248 ? -14.728 3.516 9.924 1.00 86.44 248 LEU A CA 1
ATOM 1958 C C . LEU A 1 248 ? -15.502 4.355 8.907 1.00 86.44 248 LEU A C 1
ATOM 1960 O O . LEU A 1 248 ? -15.084 5.450 8.557 1.00 86.44 248 LEU A O 1
ATOM 1964 N N . LEU A 1 249 ? -16.690 3.891 8.525 1.00 82.81 249 LEU A N 1
ATOM 1965 C CA . LEU A 1 249 ? -17.544 4.633 7.616 1.00 82.81 249 LEU A CA 1
ATOM 1966 C C . LEU A 1 249 ? -18.049 5.955 8.219 1.00 82.81 249 LEU A C 1
ATOM 1968 O O . LEU A 1 249 ? -18.095 6.974 7.535 1.00 82.81 249 LEU A O 1
ATOM 1972 N N . ALA A 1 250 ? -18.422 5.959 9.502 1.00 84.56 250 ALA A N 1
ATOM 1973 C CA . ALA A 1 250 ? -18.809 7.187 10.195 1.00 84.56 250 ALA A CA 1
ATOM 1974 C C . ALA A 1 250 ? -17.640 8.184 10.290 1.00 84.56 250 ALA A C 1
ATOM 1976 O O . ALA A 1 250 ? -17.852 9.386 10.134 1.00 84.56 250 ALA A O 1
ATOM 1977 N N . ALA A 1 251 ? -16.416 7.689 10.496 1.00 87.06 251 ALA A N 1
ATOM 1978 C CA . ALA A 1 251 ? -15.205 8.500 10.477 1.00 87.06 251 ALA A CA 1
ATOM 1979 C C . ALA A 1 251 ? -14.965 9.128 9.094 1.00 87.06 251 ALA A C 1
ATOM 1981 O O . ALA A 1 251 ? -14.781 10.341 9.015 1.00 87.06 251 ALA A O 1
ATOM 1982 N N . ASP A 1 252 ? -15.061 8.349 8.012 1.00 85.50 252 ASP A N 1
ATOM 1983 C CA . ASP A 1 252 ? -14.919 8.851 6.636 1.00 85.50 252 ASP A CA 1
ATOM 1984 C C . ASP A 1 252 ? -15.928 9.966 6.329 1.00 85.50 252 ASP A C 1
ATOM 1986 O O . ASP A 1 252 ? -15.589 10.992 5.737 1.00 85.50 252 ASP A O 1
ATOM 1990 N N . TYR A 1 253 ? -17.172 9.814 6.786 1.00 81.50 253 TYR A N 1
ATOM 1991 C CA . TYR A 1 253 ? -18.181 10.855 6.621 1.00 81.50 253 TYR A CA 1
ATOM 1992 C C . TYR A 1 253 ? -17.933 12.103 7.472 1.00 81.50 253 TYR A C 1
ATOM 1994 O O . TYR A 1 253 ? -18.271 13.203 7.028 1.00 81.50 253 TYR A O 1
ATOM 2002 N N . ALA A 1 254 ? -17.347 11.967 8.662 1.00 84.31 254 ALA A N 1
ATOM 2003 C CA . ALA A 1 254 ? -16.906 13.119 9.443 1.00 84.31 254 ALA A CA 1
ATOM 2004 C C . ALA A 1 254 ? -15.779 13.873 8.711 1.00 84.31 254 ALA A C 1
ATOM 2006 O O . ALA A 1 254 ? -15.866 15.091 8.560 1.00 84.31 254 ALA A O 1
ATOM 2007 N N . TYR A 1 255 ? -14.796 13.158 8.146 1.00 84.19 255 TYR A N 1
ATOM 2008 C CA . TYR A 1 255 ? -13.747 13.754 7.303 1.00 84.19 255 TYR A CA 1
ATOM 2009 C C . TYR A 1 255 ? -14.310 14.450 6.057 1.00 84.19 255 TYR A C 1
ATOM 2011 O O . TYR A 1 255 ? -13.832 15.515 5.674 1.00 84.19 255 TYR A O 1
ATOM 2019 N N . ALA A 1 256 ? -15.357 13.891 5.446 1.00 83.00 256 ALA A N 1
ATOM 2020 C CA . ALA A 1 256 ? -16.046 14.491 4.303 1.00 83.00 256 ALA A CA 1
ATOM 2021 C C . ALA A 1 256 ? -16.954 15.687 4.672 1.00 83.00 256 ALA A C 1
ATOM 2023 O O . ALA A 1 256 ? -17.592 16.266 3.788 1.00 83.00 256 ALA A O 1
ATOM 2024 N N . GLY A 1 257 ? -17.062 16.044 5.958 1.00 80.75 257 GLY A N 1
ATOM 2025 C CA . GLY A 1 257 ? -17.927 17.120 6.450 1.00 80.75 257 GLY A CA 1
ATOM 2026 C C . GLY A 1 257 ? -19.425 16.794 6.413 1.00 80.75 257 GLY A C 1
ATOM 2027 O O . GLY A 1 257 ? -20.251 17.702 6.490 1.00 80.75 257 GLY A O 1
ATOM 2028 N N . ALA A 1 258 ? -19.789 15.516 6.268 1.00 76.19 258 ALA A N 1
ATOM 2029 C CA . ALA A 1 258 ? -21.177 15.056 6.258 1.00 76.19 258 ALA A CA 1
ATOM 2030 C C . ALA A 1 258 ? -21.726 14.793 7.672 1.00 76.19 258 ALA A C 1
ATOM 2032 O O . ALA A 1 258 ? -22.929 14.928 7.890 1.00 76.19 258 ALA A O 1
ATOM 2033 N N . PHE A 1 259 ? -20.856 14.466 8.635 1.00 80.81 259 PHE A N 1
ATOM 2034 C CA . PHE A 1 259 ? -21.196 14.393 10.059 1.00 80.81 259 PHE A CA 1
ATOM 2035 C C . PHE A 1 259 ? -20.346 15.350 10.887 1.00 80.81 259 PHE A C 1
ATOM 2037 O O . PHE A 1 259 ? -19.249 15.748 10.498 1.00 80.81 259 PHE A O 1
ATOM 2044 N N . THR A 1 260 ? -20.857 15.693 12.067 1.00 87.31 260 THR A N 1
ATOM 2045 C CA . THR A 1 260 ? -20.064 16.354 13.100 1.00 87.31 260 THR A CA 1
ATOM 2046 C C . THR A 1 260 ? -18.964 15.423 13.594 1.00 87.31 260 THR A C 1
ATOM 2048 O O . THR A 1 260 ? -19.176 14.215 13.720 1.00 87.31 260 THR A O 1
ATOM 2051 N N . TRP A 1 261 ? -17.814 15.995 13.937 1.00 90.00 261 TRP A N 1
ATOM 2052 C CA . TRP A 1 261 ? -16.724 15.253 14.560 1.00 90.00 261 TRP A CA 1
ATOM 2053 C C . TRP A 1 261 ? -17.183 14.557 15.849 1.00 90.00 261 TRP A C 1
ATOM 2055 O O . TRP A 1 261 ? -17.909 15.170 16.638 1.00 90.00 261 TRP A O 1
ATOM 2065 N N . PRO A 1 262 ? -16.775 13.296 16.080 1.00 92.19 262 PRO A N 1
ATOM 2066 C CA . PRO A 1 262 ? -17.110 12.598 17.311 1.00 92.19 262 PRO A CA 1
ATOM 2067 C C . PRO A 1 262 ? -16.397 13.248 18.500 1.00 92.19 262 PRO A C 1
ATOM 2069 O O . PRO A 1 262 ? -15.250 13.681 18.392 1.00 92.19 262 PRO A O 1
ATOM 2072 N N . SER A 1 263 ? -17.070 13.286 19.647 1.00 92.25 263 SER A N 1
ATOM 2073 C CA . SER A 1 263 ? -16.475 13.721 20.910 1.00 92.25 263 SER A CA 1
ATOM 2074 C C . SER A 1 263 ? -15.620 12.620 21.558 1.00 92.25 263 SER A C 1
ATOM 2076 O O . SER A 1 263 ? -15.730 11.438 21.211 1.00 92.25 263 SER A O 1
ATOM 2078 N N . SER A 1 264 ? -14.852 12.974 22.602 1.00 91.06 264 SER A N 1
ATOM 2079 C CA . SER A 1 264 ? -14.073 11.997 23.395 1.00 91.06 264 SER A CA 1
ATOM 2080 C C . SER A 1 264 ? -14.964 10.885 23.949 1.00 91.06 264 SER A C 1
ATOM 2082 O O . SER A 1 264 ? -14.584 9.712 24.002 1.00 91.06 264 SER A O 1
ATOM 2084 N N . ASN A 1 265 ? -16.189 11.248 24.339 1.00 94.00 265 ASN A N 1
ATOM 2085 C CA . ASN A 1 265 ? -17.168 10.305 24.863 1.00 94.00 265 ASN A CA 1
ATOM 2086 C C . ASN A 1 265 ? -17.660 9.346 23.774 1.00 94.00 265 ASN A C 1
ATOM 2088 O O . ASN A 1 265 ? -17.776 8.148 24.046 1.00 94.00 265 ASN A O 1
ATOM 2092 N N . ASP A 1 266 ? -17.892 9.844 22.556 1.00 93.69 266 ASP A N 1
ATOM 2093 C CA . ASP A 1 266 ? -18.327 9.025 21.421 1.00 93.69 266 ASP A CA 1
ATOM 2094 C C . ASP A 1 266 ? -17.245 8.011 21.049 1.00 93.69 266 ASP A C 1
ATOM 2096 O O . ASP A 1 266 ? -17.513 6.809 20.988 1.00 93.69 266 ASP A O 1
ATOM 2100 N N . ILE A 1 267 ? -15.993 8.461 20.913 1.00 95.25 267 ILE A N 1
ATOM 2101 C CA . ILE A 1 267 ? -14.861 7.571 20.629 1.00 95.25 267 ILE A CA 1
ATOM 2102 C C . ILE A 1 267 ? -14.632 6.574 21.766 1.00 95.25 267 ILE A C 1
ATOM 2104 O O . ILE A 1 267 ? -14.459 5.382 21.514 1.00 95.25 267 ILE A O 1
ATOM 2108 N N . SER A 1 268 ? -14.722 6.997 23.027 1.00 96.19 268 SER A N 1
ATOM 2109 C CA . SER A 1 268 ? -14.611 6.080 24.169 1.00 96.19 268 SER A CA 1
ATOM 2110 C C . SER A 1 268 ? -15.694 4.993 24.144 1.00 96.19 268 SER A C 1
ATOM 2112 O O . SER A 1 268 ? -15.421 3.820 24.429 1.00 96.19 268 SER A O 1
ATOM 2114 N N . ALA A 1 269 ? -16.927 5.350 23.772 1.00 94.75 269 ALA A N 1
ATOM 2115 C CA . ALA A 1 269 ? -18.027 4.402 23.637 1.00 94.75 269 ALA A CA 1
ATOM 2116 C C . ALA A 1 269 ? -17.791 3.425 22.475 1.00 94.75 269 ALA A C 1
ATOM 2118 O O . ALA A 1 269 ? -17.996 2.217 22.641 1.00 94.75 269 ALA A O 1
ATOM 2119 N N . VAL A 1 270 ? -17.292 3.917 21.336 1.00 94.38 270 VAL A N 1
ATOM 2120 C CA . VAL A 1 270 ? -16.898 3.100 20.179 1.00 94.38 270 VAL A CA 1
ATOM 2121 C C . VAL A 1 270 ? -15.790 2.115 20.554 1.00 94.38 270 VAL A C 1
ATOM 2123 O O . VAL A 1 270 ? -15.956 0.910 20.348 1.00 94.38 270 VAL A O 1
ATOM 2126 N N . ILE A 1 271 ? -14.708 2.583 21.185 1.00 95.31 271 ILE A N 1
ATOM 2127 C CA . ILE A 1 271 ? -13.579 1.751 21.625 1.00 95.31 271 ILE A CA 1
ATOM 2128 C C . ILE A 1 271 ? -14.068 0.639 22.559 1.00 95.31 271 ILE A C 1
ATOM 2130 O O . ILE A 1 271 ? -13.713 -0.532 22.383 1.00 95.31 271 ILE A O 1
ATOM 2134 N N . ARG A 1 272 ? -14.939 0.965 23.524 1.00 94.94 272 ARG A N 1
ATOM 2135 C CA . ARG A 1 272 ? -15.551 -0.033 24.416 1.00 94.94 272 ARG A CA 1
ATOM 2136 C C . ARG A 1 272 ? -16.436 -1.019 23.665 1.00 94.94 272 ARG A C 1
ATOM 2138 O O . ARG A 1 272 ? -16.488 -2.201 24.019 1.00 94.94 272 ARG A O 1
ATOM 2145 N N . SER A 1 273 ? -17.194 -0.530 22.689 1.00 92.19 273 SER A N 1
ATOM 2146 C CA . SER A 1 273 ? -18.136 -1.334 21.920 1.00 92.19 273 SER A CA 1
ATOM 2147 C C . SER A 1 273 ? -17.403 -2.368 21.070 1.00 92.19 273 SER A C 1
ATOM 2149 O O . SER A 1 273 ? -17.691 -3.563 21.196 1.00 92.19 273 SER A O 1
ATOM 2151 N N . ILE A 1 274 ? -16.409 -1.911 20.299 1.00 93.06 274 ILE A N 1
ATOM 2152 C CA . ILE A 1 274 ? -15.558 -2.725 19.426 1.00 93.06 274 ILE A CA 1
ATOM 2153 C C . ILE A 1 274 ? -14.660 -3.654 20.255 1.00 93.06 274 ILE A C 1
ATOM 2155 O O . ILE A 1 274 ? -14.499 -4.823 19.903 1.00 93.06 274 ILE A O 1
ATOM 2159 N N . ASN A 1 275 ? -14.102 -3.164 21.369 1.00 93.19 275 ASN A N 1
ATOM 2160 C CA . ASN A 1 275 ? -13.250 -3.906 22.308 1.00 93.19 275 ASN A CA 1
ATOM 2161 C C . ASN A 1 275 ? -12.076 -4.662 21.640 1.00 93.19 275 ASN A C 1
ATOM 2163 O O . ASN A 1 275 ? -11.692 -5.762 22.053 1.00 93.19 275 ASN A O 1
ATOM 2167 N N . LYS A 1 276 ? -11.501 -4.076 20.588 1.00 91.38 276 LYS A N 1
ATOM 2168 C CA . LYS A 1 276 ? -10.308 -4.540 19.853 1.00 91.38 276 LYS A CA 1
ATOM 2169 C C . LYS A 1 276 ? -9.347 -3.356 19.680 1.00 91.38 276 LYS A C 1
ATOM 2171 O O . LYS A 1 276 ? -9.649 -2.286 20.197 1.00 91.38 276 LYS A O 1
ATOM 2176 N N . GLY A 1 277 ? -8.212 -3.557 19.003 1.00 93.69 277 GLY A N 1
ATOM 2177 C CA . GLY A 1 277 ? -7.309 -2.480 18.566 1.00 93.69 277 GLY A CA 1
ATOM 2178 C C . GLY A 1 277 ? -6.998 -1.470 19.671 1.00 93.69 277 GLY A C 1
ATOM 2179 O O . GLY A 1 277 ? -6.278 -1.800 20.613 1.00 93.69 277 GLY A O 1
ATOM 2180 N N . ALA A 1 278 ? -7.626 -0.295 19.603 1.00 94.69 278 ALA A N 1
ATOM 2181 C CA . ALA A 1 278 ? -7.509 0.792 20.566 1.00 94.69 278 ALA A CA 1
ATOM 2182 C C . ALA A 1 278 ? -7.746 0.367 22.022 1.00 94.69 278 ALA A C 1
ATOM 2184 O O . ALA A 1 278 ? -6.970 0.727 22.901 1.00 94.69 278 ALA A O 1
ATOM 2185 N N . ALA A 1 279 ? -8.741 -0.484 22.303 1.00 94.88 279 ALA A N 1
ATOM 2186 C CA . ALA A 1 279 ? -8.981 -0.985 23.662 1.00 94.88 279 ALA A CA 1
ATOM 2187 C C . ALA A 1 279 ? -7.794 -1.806 24.198 1.00 94.88 279 ALA A C 1
ATOM 2189 O O . ALA A 1 279 ? -7.551 -1.857 25.402 1.00 94.88 279 ALA A O 1
ATOM 2190 N N . SER A 1 280 ? -7.060 -2.469 23.302 1.00 93.69 280 SER A N 1
ATOM 2191 C CA . SER A 1 280 ? -5.852 -3.216 23.654 1.00 93.69 280 SER A CA 1
ATOM 2192 C C . SER A 1 280 ? -4.633 -2.289 23.778 1.00 93.69 280 SER A C 1
ATOM 2194 O O . SER A 1 280 ? -3.820 -2.504 24.672 1.00 93.69 280 SER A O 1
ATOM 2196 N N . GLY A 1 281 ? -4.554 -1.214 22.984 1.00 93.69 281 GLY A N 1
ATOM 2197 C CA . GLY A 1 281 ? -3.594 -0.121 23.193 1.00 93.69 281 GLY A CA 1
ATOM 2198 C C . GLY A 1 281 ? -3.746 0.520 24.577 1.00 93.69 281 GLY A C 1
ATOM 2199 O O . GLY A 1 281 ? -2.794 0.566 25.351 1.00 93.69 281 GLY A O 1
ATOM 2200 N N . LEU A 1 282 ? -4.975 0.878 24.959 1.00 95.12 282 LEU A N 1
ATOM 2201 C CA . LEU A 1 282 ? -5.289 1.419 26.289 1.00 95.12 282 LEU A CA 1
ATOM 2202 C C . LEU A 1 282 ? -4.956 0.443 27.425 1.00 95.12 282 LEU A C 1
ATOM 2204 O O . LEU A 1 282 ? -4.542 0.861 28.506 1.00 95.12 282 LEU A O 1
ATOM 2208 N N . GLN A 1 283 ? -5.127 -0.862 27.192 1.00 94.62 283 GLN A N 1
ATOM 2209 C CA . GLN A 1 283 ? -4.722 -1.883 28.156 1.00 94.62 283 GLN A CA 1
ATOM 2210 C C . GLN A 1 283 ? -3.203 -1.891 28.354 1.00 94.62 283 GLN A C 1
ATOM 2212 O O . GLN A 1 283 ? -2.739 -1.992 29.486 1.00 94.62 283 GLN A O 1
ATOM 2217 N N . ARG A 1 284 ? -2.429 -1.772 27.270 1.00 90.38 284 ARG A N 1
ATOM 2218 C CA . ARG A 1 284 ? -0.959 -1.722 27.328 1.00 90.38 284 ARG A CA 1
ATOM 2219 C C . ARG A 1 284 ? -0.450 -0.480 28.049 1.00 90.38 284 ARG A C 1
ATOM 2221 O O . ARG A 1 284 ? 0.518 -0.572 28.789 1.00 90.38 284 ARG A O 1
ATOM 2228 N N . MET A 1 285 ? -1.141 0.642 27.887 1.00 91.44 285 MET A N 1
ATOM 2229 C CA . MET A 1 285 ? -0.853 1.878 28.616 1.00 91.44 285 MET A CA 1
ATOM 2230 C C . MET A 1 285 ? -1.260 1.821 30.103 1.00 91.44 285 MET A C 1
ATOM 2232 O O . MET A 1 285 ? -1.035 2.778 30.833 1.00 91.44 285 MET A O 1
ATOM 2236 N N . GLY A 1 286 ? -1.880 0.730 30.569 1.00 94.50 286 GLY A N 1
ATOM 2237 C CA . GLY A 1 286 ? -2.276 0.557 31.970 1.00 94.50 286 GLY A CA 1
ATOM 2238 C C . GLY A 1 286 ? -3.588 1.246 32.364 1.00 94.50 286 GLY A C 1
ATOM 2239 O O . GLY A 1 286 ? -3.976 1.184 33.528 1.00 94.50 286 GLY A O 1
ATOM 2240 N N . PHE A 1 287 ? -4.312 1.855 31.419 1.00 94.00 287 PHE A N 1
ATOM 2241 C CA . PHE A 1 287 ? -5.566 2.564 31.710 1.00 94.00 287 PHE A CA 1
ATOM 2242 C C . PHE A 1 287 ? -6.762 1.639 31.913 1.00 94.00 287 PHE A C 1
ATOM 2244 O O . PHE A 1 287 ? -7.719 1.987 32.609 1.00 94.00 287 PHE A O 1
ATOM 2251 N N . VAL A 1 288 ? -6.740 0.461 31.291 1.00 95.00 288 VAL A N 1
ATOM 2252 C CA . VAL A 1 288 ? -7.840 -0.498 31.382 1.00 95.00 288 VAL A CA 1
ATOM 2253 C C . VAL A 1 288 ? -7.339 -1.914 31.603 1.00 95.00 288 VAL A C 1
ATOM 2255 O O . VAL A 1 288 ? -6.337 -2.346 31.044 1.00 95.00 288 VAL A O 1
ATOM 2258 N N . THR A 1 289 ? -8.093 -2.690 32.372 1.00 90.50 289 THR A N 1
ATOM 2259 C CA . THR A 1 289 ? -7.909 -4.137 32.471 1.00 90.50 289 THR A CA 1
ATOM 2260 C C . THR A 1 289 ? -8.903 -4.827 31.545 1.00 90.50 289 THR A C 1
ATOM 2262 O O . THR A 1 289 ? -10.118 -4.666 31.674 1.00 90.50 289 THR A O 1
ATOM 2265 N N . ARG A 1 290 ? -8.397 -5.599 30.576 1.00 81.06 290 ARG A N 1
ATOM 2266 C CA . ARG A 1 290 ? -9.239 -6.399 29.681 1.00 81.06 290 ARG A CA 1
ATOM 2267 C C . ARG A 1 290 ? -9.188 -7.855 30.105 1.00 81.06 290 ARG A C 1
ATOM 2269 O O . ARG A 1 290 ? -8.115 -8.452 30.160 1.00 81.06 290 ARG A O 1
ATOM 2276 N N . THR A 1 291 ? -10.353 -8.443 30.336 1.00 79.25 291 THR A N 1
ATOM 2277 C CA . THR A 1 291 ? -10.495 -9.900 30.384 1.00 79.25 291 THR A CA 1
ATOM 2278 C C . THR A 1 291 ? -11.199 -10.371 29.118 1.00 79.25 291 THR A C 1
ATOM 2280 O O . THR A 1 291 ? -11.850 -9.591 28.422 1.00 79.25 291 THR A O 1
ATOM 2283 N N . ARG A 1 292 ? -11.075 -11.663 28.794 1.00 74.31 292 ARG A N 1
ATOM 2284 C CA . ARG A 1 292 ? -11.710 -12.254 27.603 1.00 74.31 292 ARG A CA 1
ATOM 2285 C C . ARG A 1 292 ? -13.230 -12.050 27.566 1.00 74.31 292 ARG A C 1
ATOM 2287 O O . ARG A 1 292 ? -13.806 -12.014 26.487 1.00 74.31 292 ARG A O 1
ATOM 2294 N N . THR A 1 293 ? -13.860 -11.923 28.731 1.00 78.06 293 THR A N 1
ATOM 2295 C CA . THR A 1 293 ? -15.317 -11.905 28.897 1.00 78.06 293 THR A CA 1
ATOM 2296 C C . THR A 1 293 ? -15.877 -10.542 29.298 1.00 78.06 293 THR A C 1
ATOM 2298 O O . THR A 1 293 ? -17.060 -10.295 29.080 1.00 78.06 293 THR A O 1
ATOM 2301 N N . LYS A 1 294 ? -15.064 -9.635 29.858 1.00 88.88 294 LYS A N 1
ATOM 2302 C CA . LYS A 1 294 ? -15.542 -8.356 30.398 1.00 88.88 294 LYS A CA 1
ATOM 2303 C C . LYS A 1 294 ? -15.014 -7.180 29.583 1.00 88.88 294 LYS A C 1
ATOM 2305 O O . LYS A 1 294 ? -13.805 -6.995 29.443 1.00 88.88 294 LYS A O 1
ATOM 2310 N N . LYS A 1 295 ? -15.939 -6.356 29.078 1.00 90.25 295 LYS A N 1
ATOM 2311 C CA . LYS A 1 295 ? -15.603 -5.062 28.470 1.00 90.25 295 LYS A CA 1
ATOM 2312 C C . LYS A 1 295 ? -14.989 -4.137 29.532 1.00 90.25 295 LYS A C 1
ATOM 2314 O O . LYS A 1 295 ? -15.493 -4.118 30.660 1.00 90.25 295 LYS A O 1
ATOM 2319 N N . PRO A 1 296 ? -13.955 -3.357 29.184 1.00 92.25 296 PRO A N 1
ATOM 2320 C CA . PRO A 1 296 ? -13.357 -2.409 30.111 1.00 92.25 296 PRO A CA 1
ATOM 2321 C C . PRO A 1 296 ? -14.366 -1.348 30.580 1.00 92.25 296 PRO A C 1
ATOM 2323 O O . PRO A 1 296 ? -15.380 -1.078 29.921 1.00 92.25 296 PRO A O 1
ATOM 2326 N N . GLY A 1 297 ? -14.113 -0.788 31.765 1.00 94.75 297 GLY A N 1
ATOM 2327 C CA . GLY A 1 297 ? -14.918 0.295 32.327 1.00 94.75 297 GLY A CA 1
ATOM 2328 C C . GLY A 1 297 ? -14.739 1.585 31.527 1.00 94.75 297 GLY A C 1
ATOM 2329 O O . GLY A 1 297 ? -13.630 1.891 31.099 1.00 94.75 297 GLY A O 1
ATOM 2330 N N . MET A 1 298 ? -15.821 2.347 31.341 1.00 95.62 298 MET A N 1
ATOM 2331 C CA . MET A 1 298 ? -15.788 3.593 30.558 1.00 95.62 298 MET A CA 1
ATOM 2332 C C . MET A 1 298 ? -14.824 4.635 31.123 1.00 95.62 298 MET A C 1
ATOM 2334 O O . MET A 1 298 ? -14.179 5.322 30.343 1.00 95.62 298 MET A O 1
ATOM 2338 N N . ASP A 1 299 ? -14.701 4.738 32.450 1.00 96.19 299 ASP A N 1
ATOM 2339 C CA . ASP A 1 299 ? -13.828 5.734 33.085 1.00 96.19 299 ASP A CA 1
ATOM 2340 C C . ASP A 1 299 ? -12.352 5.528 32.715 1.00 96.19 299 ASP A C 1
ATOM 2342 O O . ASP A 1 299 ? -11.673 6.474 32.328 1.00 96.19 299 ASP A O 1
ATOM 2346 N N . GLY A 1 300 ? -11.876 4.277 32.741 1.00 94.75 300 GLY A N 1
ATOM 2347 C CA . GLY A 1 300 ? -10.512 3.947 32.323 1.00 94.75 300 GLY A CA 1
ATOM 2348 C C . GLY A 1 300 ? -10.280 4.198 30.833 1.00 94.75 300 GLY A C 1
ATOM 2349 O O . GLY A 1 300 ? -9.239 4.726 30.457 1.00 94.75 300 GLY A O 1
ATOM 2350 N N . ILE A 1 301 ? -11.269 3.889 29.982 1.00 97.00 301 ILE A N 1
ATOM 2351 C CA . ILE A 1 301 ? -11.174 4.171 28.542 1.00 97.00 301 ILE A CA 1
ATOM 2352 C C . ILE A 1 301 ? -11.068 5.675 28.305 1.00 97.00 301 ILE A C 1
ATOM 2354 O O . ILE A 1 301 ? -10.153 6.101 27.611 1.00 97.00 301 ILE A O 1
ATOM 2358 N N . ARG A 1 302 ? -11.956 6.467 28.914 1.00 96.94 302 ARG A N 1
ATOM 2359 C CA . ARG A 1 302 ? -11.979 7.921 28.739 1.00 96.94 302 ARG A CA 1
ATOM 2360 C C . ARG A 1 302 ? -10.673 8.555 29.204 1.00 96.94 302 ARG A C 1
ATOM 2362 O O . ARG A 1 302 ? -10.040 9.257 28.430 1.00 96.94 302 ARG A O 1
ATOM 2369 N N . LYS A 1 303 ? -10.212 8.213 30.414 1.00 95.62 303 LYS A N 1
ATOM 2370 C CA . LYS A 1 303 ? -8.921 8.683 30.944 1.00 95.62 303 LYS A CA 1
ATOM 2371 C C . LYS A 1 303 ? -7.758 8.363 30.010 1.00 95.62 303 LYS A C 1
ATOM 2373 O O . LYS A 1 303 ? -6.895 9.206 29.802 1.00 95.62 303 LYS A O 1
ATOM 2378 N N . GLY A 1 304 ? -7.735 7.157 29.447 1.00 95.69 304 GLY A N 1
ATOM 2379 C CA . GLY A 1 304 ? -6.667 6.769 28.537 1.00 95.69 304 GLY A CA 1
ATOM 2380 C C . GLY A 1 304 ? -6.760 7.424 27.156 1.00 95.69 304 GLY A C 1
ATOM 2381 O O . GLY A 1 304 ? -5.725 7.758 26.593 1.00 95.69 304 GLY A O 1
ATOM 2382 N N . VAL A 1 305 ? -7.966 7.664 26.627 1.00 96.25 305 VAL A N 1
ATOM 2383 C CA . VAL A 1 305 ? -8.170 8.440 25.389 1.00 96.25 305 VAL A CA 1
ATOM 2384 C C . VAL A 1 305 ? -7.743 9.892 25.586 1.00 96.25 305 VAL A C 1
ATOM 2386 O O . VAL A 1 305 ? -7.030 10.427 24.743 1.00 96.25 305 VAL A O 1
ATOM 2389 N N . ASP A 1 306 ? -8.130 10.515 26.700 1.00 95.12 306 ASP A N 1
ATOM 2390 C CA . ASP A 1 306 ? -7.761 11.897 27.013 1.00 95.12 306 ASP A CA 1
ATOM 2391 C C . ASP A 1 306 ? -6.238 12.029 27.190 1.00 95.12 306 ASP A C 1
ATOM 2393 O O . ASP A 1 306 ? -5.629 12.925 26.611 1.00 95.12 306 ASP A O 1
ATOM 2397 N N . CYS A 1 307 ? -5.599 11.084 27.891 1.00 94.25 307 CYS A N 1
ATOM 2398 C CA . CYS A 1 307 ? -4.142 11.059 28.039 1.00 94.25 307 CYS A CA 1
ATOM 2399 C C . CYS A 1 307 ? -3.418 10.825 26.703 1.00 94.25 307 CYS A C 1
ATOM 2401 O O . CYS A 1 307 ? -2.444 11.510 26.400 1.00 94.25 307 CYS A O 1
ATOM 2403 N N . ALA A 1 308 ? -3.899 9.889 25.877 1.00 93.75 308 ALA A N 1
ATOM 2404 C CA . ALA A 1 308 ? -3.327 9.649 24.554 1.00 93.75 308 ALA A CA 1
ATOM 2405 C C . ALA A 1 308 ? -3.464 10.880 23.652 1.00 93.75 308 ALA A C 1
ATOM 2407 O O . ALA A 1 308 ? -2.522 11.225 22.948 1.00 93.75 308 ALA A O 1
ATOM 2408 N N . ARG A 1 309 ? -4.608 11.570 23.706 1.00 93.81 309 ARG A N 1
ATOM 2409 C CA . ARG A 1 309 ? -4.820 12.830 22.993 1.00 93.81 309 ARG A CA 1
ATOM 2410 C C . ARG A 1 309 ? -3.840 13.896 23.444 1.00 93.81 309 ARG A C 1
ATOM 2412 O O . ARG A 1 309 ? -3.207 14.500 22.595 1.00 93.81 309 ARG A O 1
ATOM 2419 N N . GLU A 1 310 ? -3.712 14.119 24.749 1.00 91.75 310 GLU A N 1
ATOM 2420 C CA . GLU A 1 310 ? -2.782 15.109 25.292 1.00 91.75 310 GLU A CA 1
ATOM 2421 C C . GLU A 1 310 ? -1.347 14.824 24.834 1.00 91.75 310 GLU A C 1
ATOM 2423 O O . GLU A 1 310 ? -0.674 15.718 24.327 1.00 91.75 310 GLU A O 1
ATOM 2428 N N . TRP A 1 311 ? -0.914 13.562 24.911 1.00 91.12 311 TRP A N 1
ATOM 2429 C CA . TRP A 1 311 ? 0.411 13.148 24.455 1.00 91.12 311 TRP A CA 1
ATOM 2430 C C . TRP A 1 311 ? 0.616 13.366 22.947 1.00 91.12 311 TRP A C 1
ATOM 2432 O O . TRP A 1 311 ? 1.616 13.960 22.547 1.00 91.12 311 TRP A O 1
ATOM 2442 N N . ILE A 1 312 ? -0.344 12.944 22.113 1.00 87.69 312 ILE A N 1
ATOM 2443 C CA . ILE A 1 312 ? -0.301 13.128 20.653 1.00 87.69 312 ILE A CA 1
ATOM 2444 C C . ILE A 1 312 ? -0.296 14.617 20.296 1.00 87.69 312 ILE A C 1
ATOM 2446 O O . ILE A 1 312 ? 0.481 15.031 19.441 1.00 87.69 312 ILE A O 1
ATOM 2450 N N . SER A 1 313 ? -1.126 15.425 20.959 1.00 87.25 313 SER A N 1
ATOM 2451 C CA . SER A 1 313 ? -1.170 16.874 20.765 1.00 87.25 313 SER A CA 1
ATOM 2452 C C . SER A 1 313 ? 0.170 17.515 21.081 1.00 87.25 313 SER A C 1
ATOM 2454 O O . SER A 1 313 ? 0.660 18.287 20.268 1.00 87.25 313 SER A O 1
ATOM 2456 N N . VAL A 1 314 ? 0.794 17.184 22.214 1.00 84.94 314 VAL A N 1
ATOM 2457 C CA . VAL A 1 314 ? 2.116 17.726 22.558 1.00 84.94 314 VAL A CA 1
ATOM 2458 C C . VAL A 1 314 ? 3.149 17.329 21.503 1.00 84.94 314 VAL A C 1
ATOM 2460 O O . VAL A 1 314 ? 3.842 18.197 20.981 1.00 84.94 314 VAL A O 1
ATOM 2463 N N . GLU A 1 315 ? 3.223 16.050 21.134 1.00 85.12 315 GLU A N 1
ATOM 2464 C CA . GLU A 1 315 ? 4.242 15.565 20.197 1.00 85.12 315 GLU A CA 1
ATOM 2465 C C . GLU A 1 315 ? 4.058 16.123 18.773 1.00 85.12 315 GLU A C 1
ATOM 2467 O O . GLU A 1 315 ? 5.035 16.515 18.135 1.00 85.12 315 GLU A O 1
ATOM 2472 N N . LEU A 1 316 ? 2.819 16.202 18.271 1.00 79.38 316 LEU A N 1
ATOM 2473 C CA . LEU A 1 316 ? 2.531 16.734 16.935 1.00 79.38 316 LEU A CA 1
ATOM 2474 C C . LEU A 1 316 ? 2.626 18.257 16.875 1.00 79.38 316 LEU A C 1
ATOM 2476 O O . LEU A 1 316 ? 3.185 18.776 15.914 1.00 79.38 316 LEU A O 1
ATOM 2480 N N . ILE A 1 317 ? 2.163 18.990 17.894 1.00 77.81 317 ILE A N 1
ATOM 2481 C CA . ILE A 1 317 ? 2.312 20.455 17.934 1.00 77.81 317 ILE A CA 1
ATOM 2482 C C . ILE A 1 317 ? 3.794 20.835 17.921 1.00 77.81 317 ILE A C 1
ATOM 2484 O O . ILE A 1 317 ? 4.177 21.763 17.212 1.00 77.81 317 ILE A O 1
ATOM 2488 N N . LEU A 1 318 ? 4.639 20.100 18.652 1.00 75.00 318 LEU A N 1
ATOM 2489 C CA . LEU A 1 318 ? 6.082 20.345 18.669 1.00 75.00 318 LEU A CA 1
ATOM 2490 C C . LEU A 1 318 ? 6.759 20.086 17.315 1.00 75.00 318 LEU A C 1
ATOM 2492 O O . LEU A 1 318 ? 7.798 20.686 17.043 1.00 75.00 318 LEU A O 1
ATOM 2496 N N . ARG A 1 319 ? 6.201 19.208 16.473 1.00 79.25 319 ARG A N 1
ATOM 2497 C CA . ARG A 1 319 ? 6.801 18.817 15.186 1.00 79.25 319 ARG A CA 1
ATOM 2498 C C . ARG A 1 319 ? 6.227 19.555 13.982 1.00 79.25 319 ARG A C 1
ATOM 2500 O O . ARG A 1 319 ? 6.984 19.934 13.095 1.00 79.25 319 ARG A O 1
ATOM 2507 N N . GLU A 1 320 ? 4.912 19.727 13.935 1.00 78.94 320 GLU A N 1
ATOM 2508 C CA . GLU A 1 320 ? 4.179 20.140 12.730 1.00 78.94 320 GLU A CA 1
ATOM 2509 C C . GLU A 1 320 ? 3.416 21.460 12.909 1.00 78.94 320 GLU A C 1
ATOM 2511 O O . GLU A 1 320 ? 3.020 22.077 11.925 1.00 78.94 320 GLU A O 1
ATOM 2516 N N . GLY A 1 321 ? 3.247 21.939 14.147 1.00 77.00 321 GLY A N 1
ATOM 2517 C CA . GLY A 1 321 ? 2.710 23.271 14.439 1.00 77.00 321 GLY A CA 1
ATOM 2518 C C . GLY A 1 321 ? 1.205 23.471 14.211 1.00 77.00 321 GLY A C 1
ATOM 2519 O O . GLY A 1 321 ? 0.711 24.550 14.533 1.00 77.00 321 GLY A O 1
ATOM 2520 N N . ASP A 1 322 ? 0.464 22.471 13.716 1.00 78.88 322 ASP A N 1
ATOM 2521 C CA . ASP A 1 322 ? -0.990 22.563 13.523 1.00 78.88 322 ASP A CA 1
ATOM 2522 C C . ASP A 1 322 ? -1.775 21.659 14.501 1.00 78.88 322 ASP A C 1
ATOM 2524 O O . ASP A 1 322 ? -1.838 20.438 14.322 1.00 78.88 322 ASP A O 1
ATOM 2528 N N . PRO A 1 323 ? -2.421 22.230 15.536 1.00 73.75 323 PRO A N 1
ATOM 2529 C CA . PRO A 1 323 ? -3.237 21.466 16.475 1.00 73.75 323 PRO A CA 1
ATOM 2530 C C . PRO A 1 323 ? -4.521 20.896 15.849 1.00 73.75 323 PRO A C 1
ATOM 2532 O O . PRO A 1 323 ? -5.112 19.987 16.431 1.00 73.75 323 PRO A O 1
ATOM 2535 N N . ALA A 1 324 ? -4.967 21.386 14.684 1.00 76.38 324 ALA A N 1
ATOM 2536 C CA . ALA A 1 324 ? -6.195 20.922 14.035 1.00 76.38 324 ALA A CA 1
ATOM 2537 C C . ALA A 1 324 ? -6.083 19.492 13.477 1.00 76.38 324 ALA A C 1
ATOM 2539 O O . ALA A 1 324 ? -7.099 18.835 13.242 1.00 76.38 324 ALA A O 1
ATOM 2540 N N . ILE A 1 325 ? -4.857 18.985 13.306 1.00 80.81 325 ILE A N 1
ATOM 2541 C CA . ILE A 1 325 ? -4.597 17.619 12.837 1.00 80.81 325 ILE A CA 1
ATOM 2542 C C . ILE A 1 325 ? -4.997 16.584 13.903 1.00 80.81 325 ILE A C 1
ATOM 2544 O O . ILE A 1 325 ? -5.403 15.466 13.567 1.00 80.81 325 ILE A O 1
ATOM 2548 N N . VAL A 1 326 ? -4.950 16.945 15.191 1.00 85.56 326 VAL A N 1
ATOM 2549 C CA . VAL A 1 326 ? -5.238 16.015 16.290 1.00 85.56 326 VAL A CA 1
ATOM 2550 C C . VAL A 1 326 ? -6.729 15.988 16.596 1.00 85.56 326 VAL A C 1
ATOM 2552 O O . VAL A 1 326 ? -7.269 16.843 17.293 1.00 85.56 326 VAL A O 1
ATOM 2555 N N . ASN A 1 327 ? -7.394 14.950 16.101 1.00 91.38 327 ASN A N 1
ATOM 2556 C CA . ASN A 1 327 ? -8.789 14.655 16.411 1.00 91.38 327 ASN A CA 1
ATOM 2557 C C . ASN A 1 327 ? -8.945 13.250 17.006 1.00 91.38 327 ASN A C 1
ATOM 2559 O O . ASN A 1 327 ? -8.037 12.417 16.979 1.00 91.38 327 ASN A O 1
ATOM 2563 N N . ASP A 1 328 ? -10.133 12.971 17.531 1.00 93.12 328 ASP A N 1
ATOM 2564 C CA . ASP A 1 328 ? -10.378 11.773 18.335 1.00 93.12 328 ASP A CA 1
ATOM 2565 C C . ASP A 1 328 ? -10.340 10.482 17.504 1.00 93.12 328 ASP A C 1
ATOM 2567 O O . ASP A 1 328 ? -10.063 9.408 18.041 1.00 93.12 328 ASP A O 1
ATOM 2571 N N . ILE A 1 329 ? -10.550 10.584 16.187 1.00 93.88 329 IL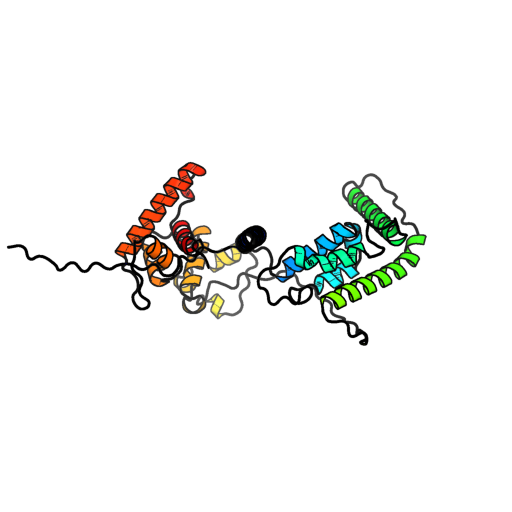E A N 1
ATOM 2572 C CA . ILE A 1 329 ? -10.376 9.470 15.248 1.00 93.88 329 ILE A CA 1
ATOM 2573 C C . ILE A 1 329 ? -8.884 9.150 15.085 1.00 93.88 329 ILE A C 1
ATOM 2575 O O . ILE A 1 329 ? -8.497 7.984 15.158 1.00 93.88 329 ILE A O 1
ATOM 2579 N N . VAL A 1 330 ? -8.026 10.169 14.958 1.00 92.25 330 VAL A N 1
ATOM 2580 C CA . VAL A 1 330 ? -6.561 9.993 14.915 1.00 92.25 330 VAL A CA 1
ATOM 2581 C C . VAL A 1 330 ? -6.042 9.375 16.215 1.00 92.25 330 VAL A C 1
ATOM 2583 O O . VAL A 1 330 ? -5.193 8.480 16.175 1.00 92.25 330 VAL A O 1
ATOM 2586 N N . VAL A 1 331 ? -6.574 9.795 17.367 1.00 93.88 331 VAL A N 1
ATOM 2587 C CA . VAL A 1 331 ? -6.226 9.210 18.674 1.00 93.88 331 VAL A CA 1
ATOM 2588 C C . VAL A 1 331 ? -6.598 7.727 18.721 1.00 93.88 331 VAL A C 1
ATOM 2590 O O . VAL A 1 331 ? -5.768 6.896 19.094 1.00 93.88 331 VAL A O 1
ATOM 2593 N N . GLU A 1 332 ? -7.812 7.365 18.298 1.00 94.88 332 GLU A N 1
ATOM 2594 C CA . GLU A 1 332 ? -8.256 5.968 18.220 1.00 94.88 332 GLU A CA 1
ATOM 2595 C C . GLU A 1 332 ? -7.348 5.125 17.311 1.00 94.88 332 GLU A C 1
ATOM 2597 O O . GLU A 1 332 ? -6.879 4.057 17.721 1.00 94.88 332 GLU A O 1
ATOM 2602 N N . HIS A 1 333 ? -7.025 5.623 16.115 1.00 92.31 333 HIS A N 1
ATOM 2603 C CA . HIS A 1 333 ? -6.161 4.918 15.168 1.00 92.31 333 HIS A CA 1
ATOM 2604 C C . HIS A 1 333 ? -4.736 4.746 15.695 1.00 92.31 333 HIS A C 1
ATOM 2606 O O . HIS A 1 333 ? -4.145 3.672 15.553 1.00 92.31 333 HIS A O 1
ATOM 2612 N N . SER A 1 334 ? -4.198 5.766 16.360 1.00 91.50 334 SER A N 1
ATOM 2613 C CA . SER A 1 334 ? -2.883 5.704 17.001 1.00 91.50 334 SER A CA 1
ATOM 2614 C C . SER A 1 334 ? -2.861 4.635 18.098 1.00 91.50 334 SER A C 1
ATOM 2616 O O . SER A 1 334 ? -1.972 3.782 18.124 1.00 91.50 334 SER A O 1
ATOM 2618 N N . LEU A 1 335 ? -3.903 4.581 18.938 1.00 92.88 335 LEU A N 1
ATOM 2619 C CA . LEU A 1 335 ? -4.076 3.532 19.948 1.00 92.88 335 LEU A CA 1
ATOM 2620 C C . LEU A 1 335 ? -4.185 2.129 19.323 1.00 92.88 335 LEU A C 1
ATOM 2622 O O . LEU A 1 335 ? -3.688 1.159 19.899 1.00 92.88 335 LEU A O 1
ATOM 2626 N N . CYS A 1 336 ? -4.808 1.997 18.148 1.00 93.44 336 CYS A N 1
ATOM 2627 C CA . CYS A 1 336 ? -4.829 0.743 17.392 1.00 93.44 336 CYS A CA 1
ATOM 2628 C C . CYS A 1 336 ? -3.426 0.308 16.939 1.00 93.44 336 CYS A C 1
ATOM 2630 O O . CYS A 1 336 ? -3.128 -0.888 16.957 1.00 93.44 336 CYS A O 1
ATOM 2632 N N . LYS A 1 337 ? -2.559 1.248 16.545 1.00 89.06 337 LYS A N 1
ATOM 2633 C CA . LYS A 1 337 ? -1.204 0.955 16.048 1.00 89.06 337 LYS A CA 1
ATOM 2634 C C . LYS A 1 337 ? -0.210 0.598 17.145 1.00 89.06 337 LYS A C 1
ATOM 2636 O O . LYS A 1 337 ? 0.613 -0.281 16.910 1.00 89.06 337 LYS A O 1
ATOM 2641 N N . LEU A 1 338 ? -0.395 1.105 18.367 1.00 83.25 338 LEU A N 1
ATOM 2642 C CA . LEU A 1 338 ? 0.372 0.674 19.551 1.00 83.25 338 LEU A CA 1
ATOM 2643 C C . LEU A 1 338 ? 0.297 -0.843 19.819 1.00 83.25 338 LEU A C 1
ATOM 2645 O O . LEU A 1 338 ? 1.069 -1.382 20.615 1.00 83.25 338 LEU A O 1
ATOM 2649 N N . MET A 1 339 ? -0.623 -1.563 19.166 1.00 69.75 339 MET A N 1
ATOM 2650 C CA . MET A 1 339 ? -0.665 -3.024 19.185 1.00 69.75 339 MET A CA 1
ATOM 2651 C C . MET A 1 339 ? 0.458 -3.694 18.392 1.00 69.75 339 MET A C 1
ATOM 2653 O O . MET A 1 339 ? 0.894 -4.780 18.784 1.00 69.75 339 MET A O 1
ATOM 2657 N N . HIS A 1 340 ? 0.913 -3.076 17.305 1.00 58.06 340 HIS A N 1
ATOM 2658 C CA . HIS A 1 340 ? 1.796 -3.699 16.322 1.00 58.06 340 HIS A CA 1
ATOM 2659 C C . HIS A 1 340 ? 3.288 -3.561 16.652 1.00 58.06 340 HIS A C 1
ATOM 2661 O O . HIS A 1 340 ? 4.057 -4.432 16.264 1.00 58.06 340 HIS A O 1
ATOM 2667 N N . ASP A 1 341 ? 3.678 -2.577 17.464 1.00 54.06 341 ASP A N 1
ATOM 2668 C CA . ASP A 1 341 ? 5.095 -2.290 17.753 1.00 54.06 341 ASP A CA 1
ATOM 2669 C C . ASP A 1 341 ? 5.706 -3.145 18.878 1.00 54.06 341 ASP A C 1
ATOM 2671 O O . ASP A 1 341 ? 6.857 -2.962 19.265 1.00 54.06 341 ASP A O 1
ATOM 2675 N N . ALA A 1 342 ? 4.961 -4.127 19.393 1.00 47.03 342 ALA A N 1
ATOM 2676 C CA . ALA A 1 342 ? 5.474 -5.085 20.371 1.00 47.03 342 ALA A CA 1
ATOM 2677 C C . ALA A 1 342 ? 5.390 -6.513 19.817 1.00 47.03 342 ALA A C 1
ATOM 2679 O O . ALA A 1 342 ? 4.466 -7.250 20.157 1.00 47.03 342 ALA A O 1
ATOM 2680 N N . GLY A 1 343 ? 6.342 -6.842 18.937 1.00 47.22 343 GLY A N 1
ATOM 2681 C CA . GLY A 1 343 ? 6.845 -8.187 18.622 1.00 47.22 343 GLY A CA 1
ATOM 2682 C C . GLY A 1 343 ? 5.824 -9.312 18.425 1.00 47.22 343 GLY A C 1
ATOM 2683 O O . GLY A 1 343 ? 5.402 -9.948 19.393 1.00 47.22 343 GLY A O 1
ATOM 2684 N N . ASN A 1 344 ? 5.539 -9.623 17.157 1.00 39.62 344 ASN A N 1
ATOM 2685 C CA . ASN A 1 344 ? 5.381 -11.006 16.700 1.00 39.62 344 ASN A CA 1
ATOM 2686 C C . ASN A 1 344 ? 6.646 -11.403 15.949 1.00 39.62 344 ASN A C 1
ATOM 2688 O O . ASN A 1 344 ? 7.065 -10.582 15.102 1.00 39.62 344 ASN A O 1
#

Sequence (344 aa):
MCGELPGNSFLYHNHRHLPLQWSSQDEQYDTVVAIVCDVLRVWLQFPDDNTRYQAWFVRSIVDCWGDGALYLHATWNVFRVVTRGSLVKTTRRVLRPNHMDPFVDLLLDHPLSLKQPVTLESRTLQCIASTLDAVSKSVLHPQDTNVTLPRQLADTASNHVQQYIWFMGQACDILLNKVDSNSAVLPLQGTCSLEVKSVFRGITFGSDFSRAGPVTFNSFNDWKSATQGLLAESFCCQSAYGALGAYLLAADYAYAGAFTWPSSNDISAVIRSINKGAASGLQRMGFVTRTRTKKPGMDGIRKGVDCAREWISVELILREGDPAIVNDIVVEHSLCKLMHDAGN

Organism: Laccaria bicolor (strain S238N-H82 / ATCC MYA-4686) (NCBI:txid486041)

Radius of gyration: 29.65 Å; chains: 1; bounding box: 65×56×111 Å

Foldseek 3Di:
DDDDDDDDDDDDDPPPPPPPPDPDPVSVVLVVVQVVVVVCCVVVVPDPQQVVQLVLLQVLCCVFQNPLVVVQPLSVVLSVVRGPLQQAPDPDPGDDSCSCVLLSVLSNPDQSGPNPDPDPNVVLSVVSVVLVVVVVVCVVPVPDDPDDDDPVSPPVVVVSSVVVNVSSVVSSDVRNDDDPPDDDDDDDDDDDDDDDQDDPPAFFQPDPVVVVDDDGDPDPVSVCVSCPPDDPVRGDDCVVLPLVRRVVVVVVCCVVVNDPADDLLRLLVSCQVVVAQLVVLLVVVVLFDDDPPDRTDSVSSSVSLVVLLVVCQVVCCVPPVDSVVRGSVVSSVVSSCSVPPPDD

Secondary structure (DSSP, 8-state):
-PPPPP--------TT------S-HHHHHHHHHHHHHHHHHHHHT---HHHHHHHHHHHHHHHHH-GGGGGSHHHHHHHHH--HHHH-----SS--GGGGHHHHHHHHHSTT-TTSS--HHHHHHHHHHHHHHHHHHHHHSTT-------TTHHHHHHHHHHHHHHHHHHHHHHHHS------PPPP---------------S-TTSHHHHHS----SSHHHHHHHHTT--GGGS--HHHHHHHHHHHHHHHHHHTTSSPPPPHHHHHHHHHHH-STHHHHHHHTTS----SS-PPPHHHHHHHHHHHHHHHHHHHHHHH--GGG--HHHHHHHHHHTTTSS--

pLDDT: mean 72.36, std 18.97, range [23.58, 97.0]